Protein AF-X1C1T7-F1 (afdb_monomer_lite)

pLDDT: mean 70.98, std 17.32, range [30.06, 93.94]

Sequence (227 aa):
CHFLLTLKDVVNNFIVGYVGRSKLIPDVERTDIIFHAKRGLQEFSYDTLKSIKSQELTIPPSLSVILPQDYVNYVRISRIDDLGVQRIIYPSNNLTSSPYEMPIQDGYGTPTQDNFSENLEGTSITEERWANANTNLISQNFNLQLYNEGMDWAGYNWGYGGYWYWGWGEQYGMSPQYAQYNGWFTMNDREGKVSFSSNLVGQIIILEYISDGLAYDLDSRVPKMAE

Radius of gyration: 26.24 Å; chains: 1; bounding box: 73×41×63 Å

Structure (mmCIF, N/CA/C/O backbone):
data_AF-X1C1T7-F1
#
_entry.id   AF-X1C1T7-F1
#
loop_
_atom_site.group_PDB
_atom_site.id
_atom_site.type_symbol
_atom_site.label_atom_id
_atom_site.label_alt_id
_atom_site.label_comp_id
_atom_site.label_asym_id
_atom_site.label_entity_id
_atom_site.label_seq_id
_atom_site.pdbx_PDB_ins_code
_atom_site.Cartn_x
_atom_site.Cartn_y
_atom_site.Cartn_z
_atom_site.occupancy
_atom_site.B_iso_or_equiv
_atom_site.auth_seq_id
_atom_site.auth_comp_id
_atom_site.auth_asym_id
_atom_site.auth_atom_id
_atom_site.pdbx_PDB_model_num
ATOM 1 N N . CYS A 1 1 ? 25.460 -8.851 -9.002 1.00 30.06 1 CYS A N 1
ATOM 2 C CA . CYS A 1 1 ? 25.888 -7.490 -9.399 1.00 30.06 1 CYS A CA 1
ATOM 3 C C . CYS A 1 1 ? 24.615 -6.736 -9.748 1.00 30.06 1 CYS A C 1
ATOM 5 O O . CYS A 1 1 ? 23.831 -7.284 -10.507 1.00 30.06 1 CYS A O 1
ATOM 7 N N . HIS A 1 2 ? 24.378 -5.599 -9.097 1.00 33.56 2 HIS A N 1
ATOM 8 C CA . HIS A 1 2 ? 23.099 -4.884 -9.026 1.00 33.56 2 HIS A CA 1
ATOM 9 C C . HIS A 1 2 ? 22.388 -4.704 -10.379 1.00 33.56 2 HIS A C 1
ATOM 11 O O . HIS A 1 2 ? 22.973 -4.153 -11.306 1.00 33.56 2 HIS A O 1
ATOM 17 N N . PHE A 1 3 ? 21.117 -5.111 -10.459 1.00 42.97 3 PHE A N 1
ATOM 18 C CA . PHE A 1 3 ? 20.221 -4.850 -11.595 1.00 42.97 3 PHE A CA 1
ATOM 19 C C . PHE A 1 3 ? 19.445 -3.539 -11.381 1.00 42.97 3 PHE A C 1
ATOM 21 O O . PHE A 1 3 ? 18.224 -3.472 -11.429 1.00 42.97 3 PHE A O 1
ATOM 28 N N . LEU A 1 4 ? 20.195 -2.478 -11.098 1.00 37.44 4 LEU A N 1
ATOM 29 C CA . LEU A 1 4 ? 19.738 -1.102 -11.210 1.00 37.44 4 LEU A CA 1
ATOM 30 C C . LEU A 1 4 ? 20.725 -0.449 -12.162 1.00 37.44 4 LEU A C 1
ATOM 32 O O . LEU A 1 4 ? 21.901 -0.316 -11.821 1.00 37.44 4 LEU A O 1
ATOM 36 N N . LEU A 1 5 ? 20.265 -0.082 -13.360 1.00 45.94 5 LEU A N 1
ATOM 37 C CA . LEU A 1 5 ? 21.038 0.771 -14.255 1.00 45.94 5 LEU A CA 1
ATOM 38 C C . LEU A 1 5 ? 21.259 2.091 -13.527 1.00 45.94 5 LEU A C 1
ATOM 40 O O . LEU A 1 5 ? 20.380 2.953 -13.466 1.00 45.94 5 LEU A O 1
ATOM 44 N N . THR A 1 6 ? 22.428 2.234 -12.913 1.00 49.41 6 THR A N 1
ATOM 45 C CA . THR A 1 6 ? 22.775 3.487 -12.264 1.00 49.41 6 THR A CA 1
ATOM 46 C C . THR A 1 6 ? 22.950 4.539 -13.353 1.00 49.41 6 THR A C 1
ATOM 48 O O . THR A 1 6 ? 23.323 4.231 -14.487 1.00 49.41 6 THR A O 1
ATOM 51 N N . LEU A 1 7 ? 22.723 5.815 -13.033 1.00 50.09 7 LEU A N 1
ATOM 52 C CA . LEU A 1 7 ? 22.982 6.907 -13.982 1.00 50.09 7 LEU A CA 1
ATOM 53 C C . LEU A 1 7 ? 24.416 6.830 -14.543 1.00 50.09 7 LEU A C 1
ATOM 55 O O . LEU A 1 7 ? 24.670 7.155 -15.699 1.00 50.09 7 LEU A O 1
ATOM 59 N N . LYS A 1 8 ? 25.339 6.298 -13.737 1.00 51.53 8 LYS A N 1
ATOM 60 C CA . LYS A 1 8 ? 26.710 5.972 -14.116 1.00 51.53 8 LYS A CA 1
ATOM 61 C C . LYS A 1 8 ? 26.798 4.900 -15.209 1.00 51.53 8 LYS A C 1
ATOM 63 O O . LYS A 1 8 ? 27.637 5.047 -16.086 1.00 51.53 8 LYS A O 1
ATOM 68 N N . ASP A 1 9 ? 25.957 3.873 -15.210 1.00 58.28 9 ASP A N 1
ATOM 69 C CA . ASP A 1 9 ? 25.955 2.817 -16.234 1.00 58.28 9 ASP A CA 1
ATOM 70 C C . ASP A 1 9 ? 25.357 3.294 -17.560 1.00 58.28 9 ASP A C 1
ATOM 72 O O . ASP A 1 9 ? 25.885 2.976 -18.624 1.00 58.28 9 ASP A O 1
ATOM 76 N N . VAL A 1 10 ? 24.329 4.146 -17.507 1.00 60.91 10 VAL A N 1
ATOM 77 C CA . VAL A 1 10 ? 23.787 4.834 -18.693 1.00 60.91 10 VAL A CA 1
ATOM 78 C C . VAL A 1 10 ? 24.850 5.744 -19.315 1.00 60.91 10 VAL A C 1
ATOM 80 O O . VAL A 1 10 ? 25.095 5.697 -20.522 1.00 60.91 10 VAL A O 1
ATOM 83 N N . VAL A 1 11 ? 25.540 6.526 -18.480 1.00 59.84 11 VAL A N 1
ATOM 84 C CA . VAL A 1 11 ? 26.652 7.387 -18.904 1.00 59.84 11 VAL A CA 1
ATOM 85 C C . VAL A 1 11 ? 27.820 6.553 -19.439 1.00 59.84 11 VAL A C 1
ATOM 87 O O . VAL A 1 11 ? 28.385 6.896 -20.473 1.00 59.84 11 VAL A O 1
ATOM 90 N N . ASN A 1 12 ? 28.158 5.428 -18.805 1.00 59.53 12 ASN A N 1
ATOM 91 C CA . ASN A 1 12 ? 29.230 4.543 -19.261 1.00 59.53 12 ASN A CA 1
ATOM 92 C C . ASN A 1 12 ? 28.906 3.878 -20.604 1.00 59.53 12 ASN A C 1
ATOM 94 O O . ASN A 1 12 ? 29.794 3.808 -21.446 1.00 59.53 12 ASN A O 1
ATOM 98 N N . ASN A 1 13 ? 27.668 3.433 -20.840 1.00 63.69 13 ASN A N 1
ATOM 99 C CA . ASN A 1 13 ? 27.260 2.882 -22.137 1.00 63.69 13 ASN A CA 1
ATOM 100 C C . ASN A 1 13 ? 27.348 3.930 -23.253 1.00 63.69 13 ASN A C 1
ATOM 102 O O . ASN A 1 13 ? 27.879 3.645 -24.326 1.00 63.69 13 ASN A O 1
ATOM 106 N N . PHE A 1 14 ? 26.919 5.164 -22.978 1.00 64.50 14 PHE A N 1
ATOM 107 C CA . PHE A 1 14 ? 27.076 6.284 -23.908 1.00 64.50 14 PHE A CA 1
ATOM 108 C C . PHE A 1 14 ? 28.558 6.594 -24.204 1.00 64.50 14 PHE A C 1
ATOM 110 O O . PHE A 1 14 ? 28.941 6.781 -25.360 1.00 64.50 14 PHE A O 1
ATOM 117 N N . ILE A 1 15 ? 29.416 6.576 -23.176 1.00 63.31 15 ILE A N 1
ATOM 118 C CA . ILE A 1 15 ? 30.867 6.764 -23.322 1.00 63.31 15 ILE A CA 1
ATOM 119 C C . ILE A 1 15 ? 31.484 5.622 -24.145 1.00 63.31 15 ILE A C 1
ATOM 121 O O . ILE A 1 15 ? 32.196 5.875 -25.109 1.00 63.31 15 ILE A O 1
ATOM 125 N N . VAL A 1 16 ? 31.201 4.358 -23.824 1.00 61.66 16 VAL A N 1
ATOM 126 C CA . VAL A 1 16 ? 31.788 3.195 -24.516 1.00 61.66 16 VAL A CA 1
ATOM 127 C C . VAL A 1 16 ? 31.334 3.106 -25.977 1.00 61.66 16 VAL A C 1
ATOM 129 O O . VAL A 1 16 ? 32.151 2.776 -26.834 1.00 61.66 16 VAL A O 1
ATOM 132 N N . GLY A 1 17 ? 30.072 3.434 -26.270 1.00 63.06 17 GLY A N 1
ATOM 133 C CA . GLY A 1 17 ? 29.516 3.364 -27.623 1.00 63.06 17 GLY A CA 1
ATOM 134 C C . GLY A 1 17 ? 30.091 4.393 -28.601 1.00 63.06 17 GLY A C 1
ATOM 135 O O . GLY A 1 17 ? 30.220 4.087 -29.783 1.00 63.06 17 GLY A O 1
ATOM 136 N N . TYR A 1 18 ? 30.457 5.594 -28.134 1.00 58.16 18 TYR A N 1
ATOM 137 C CA . TYR A 1 18 ? 30.809 6.705 -29.038 1.00 58.16 18 TYR A CA 1
ATOM 138 C C . TYR A 1 18 ? 32.023 7.541 -28.621 1.00 58.16 18 TYR A C 1
ATOM 140 O O . TYR A 1 18 ? 32.665 8.181 -29.457 1.00 58.16 18 TYR A O 1
ATOM 148 N N . VAL A 1 19 ? 32.378 7.553 -27.341 1.00 58.78 19 VAL A N 1
ATOM 149 C CA . VAL A 1 19 ? 33.312 8.524 -26.768 1.00 58.78 19 VAL A CA 1
ATOM 150 C C . VAL A 1 19 ? 34.401 7.754 -26.044 1.00 58.78 19 VAL A C 1
ATOM 152 O O . VAL A 1 19 ? 34.366 7.576 -24.833 1.00 58.78 19 VAL A O 1
ATOM 155 N N . GLY A 1 20 ? 35.380 7.263 -26.812 1.00 58.47 20 GLY A N 1
ATOM 156 C CA . GLY A 1 20 ? 36.540 6.552 -26.267 1.00 58.47 20 GLY A CA 1
ATOM 157 C C . GLY A 1 20 ? 37.043 7.181 -24.959 1.00 58.47 20 GLY A C 1
ATOM 158 O O . GLY A 1 20 ? 37.088 8.407 -24.830 1.00 58.47 20 GLY A O 1
ATOM 159 N N . ARG A 1 21 ? 37.359 6.322 -23.979 1.00 50.97 21 ARG A N 1
ATOM 160 C CA . ARG A 1 21 ? 37.653 6.671 -22.578 1.00 50.97 21 ARG A CA 1
ATOM 161 C C . ARG A 1 21 ? 38.471 7.971 -22.469 1.00 50.97 21 ARG A C 1
ATOM 163 O O . ARG A 1 21 ? 39.551 8.063 -23.047 1.00 50.97 21 ARG A O 1
ATOM 170 N N . SER A 1 22 ? 37.950 8.938 -21.706 1.00 56.00 22 SER A N 1
ATOM 171 C CA . SER A 1 22 ? 38.555 10.257 -21.419 1.00 56.00 22 SER A CA 1
ATOM 172 C C . SER A 1 22 ? 38.411 11.358 -22.486 1.00 56.00 22 SER A C 1
ATOM 174 O O . SER A 1 22 ? 39.117 12.364 -22.407 1.00 56.00 22 SER A O 1
ATOM 176 N N . LYS A 1 23 ? 37.494 11.239 -23.454 1.00 55.38 23 LYS A N 1
ATOM 177 C CA . LYS A 1 23 ? 37.154 12.356 -24.355 1.00 55.38 23 LYS A CA 1
ATOM 178 C C . LYS A 1 23 ? 36.091 13.285 -23.748 1.00 55.38 23 LYS A C 1
ATOM 180 O O . LYS A 1 23 ? 35.023 12.836 -23.346 1.00 55.38 23 LYS A O 1
ATOM 185 N N . LEU A 1 24 ? 36.376 14.589 -23.731 1.00 56.75 24 LEU A N 1
ATOM 186 C CA . LEU A 1 24 ? 35.366 15.642 -23.578 1.00 56.75 24 LEU A CA 1
ATOM 187 C C . LEU A 1 24 ? 34.594 15.762 -24.898 1.00 56.75 24 LEU A C 1
ATOM 189 O O . LEU A 1 24 ? 35.212 15.726 -25.961 1.00 56.75 24 LEU A O 1
ATOM 193 N N . ILE A 1 25 ? 33.269 15.898 -24.833 1.00 62.50 25 ILE A N 1
ATOM 194 C CA . ILE A 1 25 ? 32.415 16.133 -26.004 1.00 62.50 25 ILE A CA 1
ATOM 195 C C . ILE A 1 25 ? 32.224 17.649 -26.128 1.00 62.50 25 ILE A C 1
ATOM 197 O O . ILE A 1 25 ? 31.483 18.215 -25.325 1.00 62.50 25 ILE A O 1
ATOM 201 N N . PRO A 1 26 ? 32.908 18.332 -27.062 1.00 58.09 26 PRO A N 1
ATOM 202 C CA . PRO A 1 26 ? 32.719 19.766 -27.250 1.00 58.09 26 PRO A CA 1
ATOM 203 C C . PRO A 1 26 ? 31.389 20.089 -27.946 1.00 58.09 26 PRO A C 1
ATOM 205 O O . PRO A 1 26 ? 30.818 21.138 -27.668 1.00 58.09 26 PRO A O 1
ATOM 208 N N . ASP A 1 27 ? 30.895 19.198 -28.817 1.00 57.25 27 ASP A N 1
ATOM 209 C CA . ASP A 1 27 ? 29.603 19.322 -29.499 1.00 57.25 27 ASP A CA 1
ATOM 210 C C . ASP A 1 27 ? 29.083 17.939 -29.942 1.00 57.25 27 ASP A C 1
ATOM 212 O O . ASP A 1 27 ? 29.878 17.047 -30.253 1.00 57.25 27 ASP A O 1
ATOM 216 N N . VAL A 1 28 ? 27.762 17.744 -29.931 1.00 68.25 28 VAL A N 1
ATOM 217 C CA . VAL A 1 28 ? 27.075 16.504 -30.339 1.00 68.25 28 VAL A CA 1
ATOM 218 C C . VAL A 1 28 ? 25.681 16.836 -30.863 1.00 68.25 28 VAL A C 1
ATOM 220 O O . VAL A 1 28 ? 24.985 17.701 -30.322 1.00 68.25 28 VAL A O 1
ATOM 223 N N . GLU A 1 29 ? 25.241 16.135 -31.907 1.00 73.69 29 GLU A N 1
ATOM 224 C CA . GLU A 1 29 ? 23.908 16.349 -32.455 1.00 73.69 29 GLU A CA 1
ATOM 225 C C . GLU A 1 29 ? 22.830 15.969 -31.429 1.00 73.69 29 GLU A C 1
ATOM 227 O O . GLU A 1 29 ? 22.831 14.887 -30.834 1.00 73.69 29 GLU A O 1
ATOM 232 N N . ARG A 1 30 ? 21.863 16.872 -31.216 1.00 65.19 30 ARG A N 1
ATOM 233 C CA . ARG A 1 30 ? 20.761 16.653 -30.260 1.00 65.19 30 ARG A CA 1
ATOM 234 C C . ARG A 1 30 ? 19.963 15.382 -30.568 1.00 65.19 30 ARG A C 1
ATOM 236 O O . ARG A 1 30 ? 19.416 14.775 -29.653 1.00 65.19 30 ARG A O 1
ATOM 243 N N . THR A 1 31 ? 19.888 14.990 -31.836 1.00 70.12 31 THR A N 1
ATOM 244 C CA . THR A 1 31 ? 19.231 13.769 -32.322 1.00 70.12 31 THR A CA 1
ATOM 245 C C . THR A 1 31 ? 19.825 12.504 -31.709 1.00 70.12 31 THR A C 1
ATOM 247 O O . THR A 1 31 ? 19.061 11.645 -31.266 1.00 70.12 31 THR A O 1
ATOM 250 N N . ASP A 1 32 ? 21.148 12.425 -31.587 1.00 67.81 32 ASP A N 1
ATOM 251 C CA . ASP A 1 32 ? 21.845 11.254 -31.047 1.00 67.81 32 ASP A CA 1
ATOM 252 C C . ASP A 1 32 ? 21.643 11.124 -29.535 1.00 67.81 32 ASP A C 1
ATOM 254 O O . ASP A 1 32 ? 21.343 10.038 -29.028 1.00 67.81 32 ASP A O 1
ATOM 258 N N . ILE A 1 33 ? 21.698 12.251 -28.814 1.00 68.50 33 ILE A N 1
ATOM 259 C CA . ILE A 1 33 ? 21.377 12.292 -27.380 1.00 68.50 33 ILE A CA 1
ATOM 260 C C . ILE A 1 33 ? 19.930 11.847 -27.155 1.00 68.50 33 ILE A C 1
ATOM 262 O O . ILE A 1 33 ? 19.662 11.026 -26.280 1.00 68.50 33 ILE A O 1
ATOM 266 N N . ILE A 1 34 ? 18.988 12.369 -27.946 1.00 69.12 34 ILE A N 1
ATOM 267 C CA . ILE A 1 34 ? 17.570 12.020 -27.826 1.00 69.12 34 ILE A CA 1
ATOM 268 C C . ILE A 1 34 ? 17.352 10.536 -28.131 1.00 69.12 34 ILE A C 1
ATOM 270 O O . ILE A 1 34 ? 16.558 9.894 -27.446 1.00 69.12 34 ILE A O 1
ATOM 274 N N . PHE A 1 35 ? 18.036 9.974 -29.127 1.00 75.12 35 PHE A N 1
ATOM 275 C CA . PHE A 1 35 ? 17.940 8.553 -29.453 1.00 75.12 35 PHE A CA 1
ATOM 276 C C . PHE A 1 35 ? 18.417 7.669 -28.293 1.00 75.12 35 PHE A C 1
ATOM 278 O O . PHE A 1 35 ? 17.699 6.755 -27.887 1.00 75.12 35 PHE A O 1
ATOM 285 N N . HIS A 1 36 ? 19.575 7.971 -27.700 1.00 69.88 36 HIS A N 1
ATOM 286 C CA . HIS A 1 36 ? 20.084 7.221 -26.547 1.00 69.88 36 HIS A CA 1
ATOM 287 C C . HIS A 1 36 ? 19.244 7.419 -25.286 1.00 69.88 36 HIS A C 1
ATOM 289 O O . HIS A 1 36 ? 18.966 6.448 -24.586 1.00 69.88 36 HIS A O 1
ATOM 295 N N . ALA A 1 37 ? 18.773 8.639 -25.023 1.00 69.81 37 ALA A N 1
ATOM 296 C CA . ALA A 1 37 ? 17.857 8.900 -23.919 1.00 69.81 37 ALA A CA 1
ATOM 297 C C . ALA A 1 37 ? 16.547 8.115 -24.087 1.00 69.81 37 ALA A C 1
ATOM 299 O O . ALA A 1 37 ? 16.069 7.505 -23.135 1.00 69.81 37 ALA A O 1
ATOM 300 N N . LYS A 1 38 ? 15.991 8.060 -25.307 1.00 72.75 38 LYS A N 1
ATOM 301 C CA . LYS A 1 38 ? 14.803 7.251 -25.616 1.00 72.75 38 LYS A CA 1
ATOM 302 C C . LYS A 1 38 ? 15.059 5.761 -25.420 1.00 72.75 38 LYS A C 1
ATOM 304 O O . LYS A 1 38 ? 14.215 5.096 -24.833 1.00 72.75 38 LYS A O 1
ATOM 309 N N . ARG A 1 39 ? 16.207 5.248 -25.867 1.00 76.56 39 ARG A N 1
ATOM 310 C CA . ARG A 1 39 ? 16.578 3.840 -25.678 1.00 76.56 39 ARG A CA 1
ATOM 311 C C . ARG A 1 39 ? 16.749 3.491 -24.197 1.00 76.56 39 ARG A C 1
ATOM 313 O O . ARG A 1 39 ? 16.161 2.519 -23.744 1.00 76.56 39 ARG A O 1
ATOM 320 N N . GLY A 1 40 ? 17.463 4.321 -23.436 1.00 67.56 40 GLY A N 1
ATOM 321 C CA . GLY A 1 40 ? 17.624 4.142 -21.991 1.00 67.56 40 GLY A CA 1
ATOM 322 C C . GLY A 1 40 ? 16.295 4.210 -21.233 1.00 67.56 40 GLY A C 1
ATOM 323 O O . GLY A 1 40 ? 16.061 3.409 -20.336 1.00 67.56 40 GLY A O 1
ATOM 324 N N . LEU A 1 41 ? 15.380 5.105 -21.631 1.00 69.50 41 LEU A N 1
ATOM 325 C CA . LEU A 1 41 ? 14.022 5.156 -21.075 1.00 69.50 41 LEU A CA 1
ATOM 326 C C . LEU A 1 41 ? 13.187 3.924 -21.437 1.00 69.50 41 LEU A C 1
ATOM 328 O O . LEU A 1 41 ? 12.418 3.447 -20.607 1.00 69.50 41 LEU A O 1
ATOM 332 N N . GLN A 1 42 ? 13.319 3.407 -22.660 1.00 68.88 42 GLN A N 1
ATOM 333 C CA . GLN A 1 42 ? 12.646 2.174 -23.066 1.00 68.88 42 GLN A CA 1
ATOM 334 C C . GLN A 1 42 ? 13.150 0.981 -22.250 1.00 68.88 42 GLN A C 1
ATOM 336 O O . GLN A 1 42 ? 12.336 0.236 -21.716 1.00 68.88 42 GLN A O 1
ATOM 341 N N . GLU A 1 43 ? 14.466 0.831 -22.095 1.00 66.69 43 GLU A N 1
ATOM 342 C CA . GLU A 1 43 ? 15.075 -0.225 -21.275 1.00 66.69 43 GLU A CA 1
ATOM 343 C C . GLU A 1 43 ? 14.654 -0.099 -19.797 1.00 66.69 43 GLU A C 1
ATOM 345 O O . GLU A 1 43 ? 14.200 -1.076 -19.205 1.00 66.69 43 GLU A O 1
ATOM 350 N N . PHE A 1 44 ? 14.644 1.118 -19.240 1.00 65.25 44 PHE A N 1
ATOM 351 C CA . PHE A 1 44 ? 14.110 1.392 -17.900 1.00 65.25 44 PHE A CA 1
ATOM 352 C C . PHE A 1 44 ? 12.625 1.008 -17.761 1.00 65.25 44 PHE A C 1
ATOM 354 O O . PHE A 1 44 ? 12.211 0.414 -16.763 1.00 65.25 44 PHE A O 1
ATOM 361 N N . SER A 1 45 ? 11.804 1.296 -18.775 1.00 62.47 45 SER A N 1
ATOM 362 C CA . SER A 1 45 ? 10.388 0.916 -18.774 1.00 62.47 45 SER A CA 1
ATOM 363 C C . SER A 1 45 ? 10.186 -0.602 -18.833 1.00 62.47 45 SER A C 1
ATOM 365 O O . SER A 1 45 ? 9.205 -1.094 -18.283 1.00 62.47 45 SER A O 1
ATOM 367 N N . TYR A 1 46 ? 11.074 -1.354 -19.489 1.00 61.38 46 TYR A N 1
ATOM 368 C CA . TYR A 1 46 ? 10.981 -2.816 -19.540 1.00 61.38 46 TYR A CA 1
ATOM 369 C C . TYR A 1 46 ? 11.399 -3.474 -18.220 1.00 61.38 46 TYR A C 1
ATOM 371 O O . TYR A 1 46 ? 10.761 -4.444 -17.802 1.00 61.38 46 TYR A O 1
ATOM 379 N N . ASP A 1 47 ? 12.413 -2.937 -17.540 1.00 58.59 47 ASP A N 1
ATOM 380 C CA . ASP A 1 47 ? 12.871 -3.471 -16.253 1.00 58.59 47 ASP A CA 1
ATOM 381 C C . ASP A 1 47 ? 11.912 -3.132 -15.101 1.00 58.59 47 ASP A C 1
ATOM 383 O O . ASP A 1 47 ? 11.660 -3.978 -14.243 1.00 58.59 47 ASP A O 1
ATOM 387 N N . THR A 1 48 ? 11.275 -1.956 -15.124 1.00 55.91 48 THR A N 1
ATOM 388 C CA . THR A 1 48 ? 10.238 -1.587 -14.136 1.00 55.91 48 THR A CA 1
ATOM 389 C C . THR A 1 48 ? 8.972 -2.445 -14.237 1.00 55.91 48 THR A C 1
ATOM 391 O O . THR A 1 48 ? 8.323 -2.706 -13.229 1.00 55.91 48 THR A O 1
ATOM 394 N N . LEU A 1 49 ? 8.620 -2.948 -15.426 1.00 59.56 49 LEU A N 1
ATOM 395 C CA . LEU A 1 49 ? 7.505 -3.894 -15.571 1.00 59.56 49 LEU A CA 1
ATOM 396 C C . LEU A 1 49 ? 7.840 -5.289 -15.018 1.00 59.56 49 LEU A C 1
ATOM 398 O O . LEU A 1 49 ? 6.943 -5.980 -14.538 1.00 59.56 49 LEU A O 1
ATOM 402 N N . LYS A 1 50 ? 9.114 -5.703 -15.042 1.00 63.88 50 LYS A N 1
ATOM 403 C CA . LYS A 1 50 ? 9.567 -6.958 -14.413 1.00 63.88 50 LYS A CA 1
ATOM 404 C C . LYS A 1 50 ? 9.768 -6.845 -12.901 1.00 63.88 50 LYS A C 1
ATOM 406 O O . LYS A 1 50 ? 9.844 -7.878 -12.242 1.00 63.88 50 LYS A O 1
ATOM 411 N N . SER A 1 51 ? 9.850 -5.635 -12.348 1.00 73.88 51 SER A N 1
ATOM 412 C CA . SER A 1 51 ? 10.037 -5.430 -10.908 1.00 73.88 51 SER A CA 1
ATOM 413 C C . SER A 1 51 ? 8.735 -5.465 -10.100 1.00 73.88 51 SER A C 1
ATOM 415 O O . SER A 1 51 ? 8.783 -5.360 -8.873 1.00 73.88 51 SER A O 1
ATOM 417 N N . ILE A 1 52 ? 7.579 -5.658 -10.750 1.00 84.00 52 ILE A N 1
ATOM 418 C CA . ILE A 1 52 ? 6.311 -5.896 -10.054 1.00 84.00 52 ILE A CA 1
ATOM 419 C C . ILE A 1 52 ? 6.319 -7.316 -9.487 1.00 84.00 52 ILE A C 1
ATOM 421 O O . ILE A 1 52 ? 6.258 -8.302 -10.224 1.00 84.00 52 ILE A O 1
ATOM 425 N N . LYS A 1 53 ? 6.372 -7.415 -8.162 1.00 85.81 53 LYS A N 1
ATOM 426 C CA . LYS A 1 53 ? 6.240 -8.666 -7.418 1.00 85.81 53 LYS A CA 1
ATOM 427 C C . LYS A 1 53 ? 4.826 -8.806 -6.877 1.00 85.81 53 LYS A C 1
ATOM 429 O O . LYS A 1 53 ? 4.135 -7.819 -6.636 1.00 85.81 53 LYS A O 1
ATOM 434 N N . SER A 1 54 ? 4.406 -10.051 -6.689 1.00 88.81 54 SER A N 1
ATOM 435 C CA . SER A 1 54 ? 3.110 -10.408 -6.121 1.00 88.81 54 SER A CA 1
ATOM 436 C C . SER A 1 54 ? 3.330 -11.344 -4.940 1.00 88.81 54 SER A C 1
ATOM 438 O O . SER A 1 54 ? 4.092 -12.307 -5.054 1.00 88.81 54 SER A O 1
ATOM 440 N N . GLN A 1 55 ? 2.694 -11.047 -3.810 1.00 89.69 55 GLN A N 1
ATOM 441 C CA . GLN A 1 55 ? 2.764 -11.866 -2.608 1.00 89.69 55 GLN A CA 1
ATOM 442 C C . GLN A 1 55 ? 1.366 -12.148 -2.070 1.00 89.69 55 GLN A C 1
ATOM 444 O O . GLN A 1 55 ? 0.561 -11.233 -1.895 1.00 89.69 55 GLN A O 1
ATOM 449 N N . GLU A 1 56 ? 1.101 -13.419 -1.780 1.00 92.44 56 GLU A N 1
ATOM 450 C CA . GLU A 1 56 ? -0.092 -13.846 -1.060 1.00 92.44 56 GLU A CA 1
ATOM 451 C C . GLU A 1 56 ? 0.164 -13.773 0.448 1.00 92.44 56 GLU A C 1
ATOM 453 O O . GLU A 1 56 ? 1.155 -14.309 0.949 1.00 92.44 56 GLU A O 1
ATOM 458 N N . LEU A 1 57 ? -0.713 -13.079 1.170 1.00 91.88 57 LEU A N 1
ATOM 459 C CA . LEU A 1 57 ? -0.604 -12.842 2.605 1.00 91.88 57 LEU A CA 1
ATOM 460 C C . LEU A 1 57 ? -1.969 -13.061 3.256 1.00 91.88 57 LEU A C 1
ATOM 462 O O . LEU A 1 57 ? -3.001 -12.700 2.701 1.00 91.88 57 LEU A O 1
ATOM 466 N N . THR A 1 58 ? -1.985 -13.636 4.455 1.00 93.06 58 THR A N 1
ATOM 467 C CA . THR A 1 58 ? -3.201 -13.709 5.279 1.00 93.06 58 THR A CA 1
ATOM 468 C C . THR A 1 58 ? -3.187 -12.568 6.284 1.00 93.06 58 THR A C 1
ATOM 470 O O . THR A 1 58 ? -2.188 -12.376 6.980 1.00 93.06 58 THR A O 1
ATOM 473 N N . ILE A 1 59 ? -4.284 -11.816 6.380 1.00 91.81 59 ILE A N 1
ATOM 474 C CA . ILE A 1 59 ? -4.380 -10.695 7.317 1.00 91.81 59 ILE A CA 1
ATOM 475 C C . ILE A 1 59 ? -4.550 -11.234 8.748 1.00 91.81 59 ILE A C 1
ATOM 477 O O . ILE A 1 59 ? -5.545 -11.911 9.032 1.00 91.81 59 ILE A O 1
ATOM 481 N N . PRO A 1 60 ? -3.621 -10.931 9.674 1.00 92.06 60 PRO A N 1
ATOM 482 C CA . PRO A 1 60 ? -3.733 -11.360 11.062 1.00 92.06 60 PRO A CA 1
ATOM 483 C C . PRO A 1 60 ? -4.842 -10.592 11.807 1.00 92.06 60 PRO A C 1
ATOM 485 O O . PRO A 1 60 ? -5.259 -9.519 11.367 1.00 92.06 60 PRO A O 1
ATOM 488 N N . PRO A 1 61 ? -5.272 -11.063 12.994 1.00 88.94 61 PRO A N 1
ATOM 489 C CA . PRO A 1 61 ? -6.212 -10.332 13.851 1.00 88.94 61 PRO A CA 1
ATOM 490 C C . PRO A 1 61 ? -5.750 -8.924 14.251 1.00 88.94 61 PRO A C 1
ATOM 492 O O . PRO A 1 61 ? -6.575 -8.085 14.589 1.00 88.94 61 PRO A O 1
ATOM 495 N N . SER A 1 62 ? -4.444 -8.647 14.185 1.00 86.75 62 SER A N 1
ATOM 496 C CA . SER A 1 62 ? -3.874 -7.311 14.393 1.00 86.75 62 SER A CA 1
ATOM 497 C C . SER A 1 62 ? -4.132 -6.336 13.237 1.00 86.75 62 SER A C 1
ATOM 499 O O . SER A 1 62 ? -3.693 -5.189 13.315 1.00 86.75 62 SER A O 1
ATOM 501 N N . LEU A 1 63 ? -4.789 -6.777 12.153 1.00 87.75 63 LEU A N 1
ATOM 502 C CA . LEU A 1 63 ? -5.136 -5.968 10.976 1.00 87.75 63 LEU A CA 1
ATOM 503 C C . LEU A 1 63 ? -3.943 -5.277 10.309 1.00 87.75 63 LEU A C 1
ATOM 505 O O . LEU A 1 63 ? -4.123 -4.343 9.537 1.00 87.75 63 LEU A O 1
ATOM 509 N N . SER A 1 64 ? -2.726 -5.723 10.603 1.00 88.75 64 SER A N 1
ATOM 510 C CA . SER A 1 64 ? -1.503 -5.069 10.157 1.00 88.75 64 SER A CA 1
ATOM 511 C C . SER A 1 64 ? -0.530 -6.105 9.627 1.00 88.75 64 SER A C 1
ATOM 513 O O . SER A 1 64 ? -0.266 -7.110 10.290 1.00 88.75 64 SER A O 1
ATOM 515 N N . VAL A 1 65 ? 0.013 -5.850 8.441 1.00 90.31 65 VAL A N 1
ATOM 516 C CA . VAL A 1 65 ? 0.995 -6.715 7.783 1.00 90.31 65 VAL A CA 1
ATOM 517 C C . VAL A 1 65 ? 2.258 -5.910 7.509 1.00 90.31 65 VAL A C 1
ATOM 519 O O . VAL A 1 65 ? 2.190 -4.752 7.107 1.00 90.31 65 VAL A O 1
ATOM 522 N N . ILE A 1 66 ? 3.414 -6.516 7.765 1.00 89.88 66 ILE A N 1
ATOM 523 C CA . ILE A 1 66 ? 4.718 -5.891 7.527 1.00 89.88 66 ILE A CA 1
ATOM 524 C C . ILE A 1 66 ? 4.991 -5.904 6.022 1.00 89.88 66 ILE A C 1
ATOM 526 O O . ILE A 1 66 ? 4.817 -6.938 5.372 1.00 89.88 66 ILE A O 1
ATOM 530 N N . LEU A 1 67 ? 5.404 -4.763 5.475 1.00 88.44 67 LEU A N 1
ATOM 531 C CA . LEU A 1 67 ? 5.796 -4.655 4.077 1.00 88.44 67 LEU A CA 1
ATOM 532 C C . LEU A 1 67 ? 7.110 -5.413 3.826 1.00 88.44 67 LEU A C 1
ATOM 534 O O . LEU A 1 67 ? 7.986 -5.451 4.695 1.00 88.44 67 LEU A O 1
ATOM 538 N N . PRO A 1 68 ? 7.280 -6.012 2.638 1.00 85.56 68 PRO A N 1
ATOM 539 C CA . PRO A 1 68 ? 8.554 -6.596 2.234 1.00 85.56 68 PRO A CA 1
ATOM 540 C C . PRO A 1 68 ? 9.702 -5.581 2.311 1.00 85.56 68 PRO A C 1
ATOM 542 O O . PRO A 1 68 ? 9.508 -4.397 2.055 1.00 85.56 68 PRO A O 1
ATOM 545 N N . GLN A 1 69 ? 10.918 -6.043 2.618 1.00 82.75 69 GLN A N 1
ATOM 546 C CA . GLN A 1 69 ? 12.087 -5.154 2.731 1.00 82.75 69 GLN A CA 1
ATOM 547 C C . GLN A 1 69 ? 12.455 -4.455 1.418 1.00 82.75 69 GLN A C 1
ATOM 549 O O . GLN A 1 69 ? 13.032 -3.376 1.447 1.00 82.75 69 GLN A O 1
ATOM 554 N N . ASP A 1 70 ? 12.131 -5.068 0.281 1.00 83.25 70 ASP A N 1
ATOM 555 C CA . ASP A 1 70 ? 12.375 -4.523 -1.053 1.00 83.25 70 ASP A CA 1
ATOM 556 C C . ASP A 1 70 ? 11.217 -3.654 -1.568 1.00 83.25 70 ASP A C 1
ATOM 558 O O . ASP A 1 70 ? 11.192 -3.309 -2.746 1.00 83.25 70 ASP A O 1
ATOM 562 N N . TYR A 1 71 ? 10.232 -3.328 -0.727 1.00 85.69 71 TYR A N 1
ATOM 563 C CA . TYR A 1 71 ? 9.070 -2.536 -1.116 1.00 85.69 71 TYR A CA 1
ATOM 564 C C . TYR A 1 71 ? 9.447 -1.083 -1.439 1.00 85.69 71 TYR A C 1
ATOM 566 O O . TYR A 1 71 ? 9.997 -0.371 -0.603 1.00 85.69 71 TYR A O 1
ATOM 574 N N . VAL A 1 72 ? 9.078 -0.625 -2.639 1.00 84.19 72 VAL A N 1
ATOM 575 C CA . VAL A 1 72 ? 9.205 0.783 -3.055 1.00 84.19 72 VAL A CA 1
ATOM 576 C C . VAL A 1 72 ? 7.842 1.460 -3.135 1.00 84.19 72 VAL A C 1
ATOM 578 O O . VAL A 1 72 ? 7.659 2.559 -2.621 1.00 84.19 72 VAL A O 1
ATOM 581 N N . ASN A 1 73 ? 6.885 0.832 -3.818 1.00 86.81 73 ASN A N 1
ATOM 582 C CA . ASN A 1 73 ? 5.540 1.374 -3.984 1.00 86.81 73 ASN A CA 1
ATOM 583 C C . ASN A 1 73 ? 4.533 0.255 -4.257 1.00 86.81 73 ASN A C 1
ATOM 585 O O . ASN A 1 73 ? 4.882 -0.757 -4.866 1.00 86.81 73 ASN A O 1
ATOM 589 N N . TYR A 1 74 ? 3.274 0.441 -3.870 1.00 88.88 74 TYR A N 1
ATOM 590 C CA . TYR A 1 74 ? 2.217 -0.505 -4.205 1.00 88.88 74 TYR A CA 1
ATOM 591 C C . TYR A 1 74 ? 1.715 -0.271 -5.630 1.00 88.88 74 TYR A C 1
ATOM 593 O O . TYR A 1 74 ? 1.633 0.856 -6.117 1.00 88.88 74 TYR A O 1
ATOM 601 N N . VAL A 1 75 ? 1.353 -1.361 -6.296 1.00 88.81 75 VAL A N 1
ATOM 602 C CA . VAL A 1 75 ? 0.627 -1.332 -7.569 1.00 88.81 75 VAL A CA 1
ATOM 603 C C . VAL A 1 75 ? -0.852 -1.546 -7.290 1.00 88.81 75 VAL A C 1
ATOM 605 O O . VAL A 1 75 ? -1.700 -0.771 -7.730 1.00 88.81 75 VAL A O 1
ATOM 608 N N . ARG A 1 76 ? -1.167 -2.602 -6.532 1.00 90.94 76 ARG A N 1
ATOM 609 C CA . ARG A 1 76 ? -2.539 -3.012 -6.241 1.00 90.94 76 ARG A CA 1
ATOM 610 C C . ARG A 1 76 ? -2.577 -3.932 -5.030 1.00 90.94 76 ARG A C 1
ATOM 612 O O . ARG A 1 76 ? -1.701 -4.770 -4.848 1.00 90.94 76 ARG A O 1
ATOM 619 N N . ILE A 1 77 ? -3.644 -3.818 -4.246 1.00 92.50 77 ILE A N 1
ATOM 620 C CA . ILE A 1 77 ? -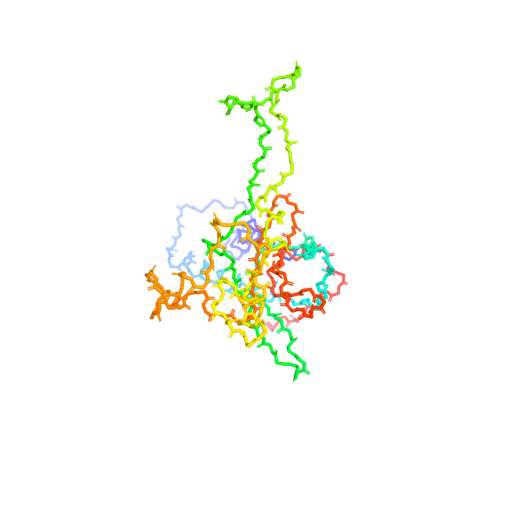3.975 -4.790 -3.206 1.00 92.50 77 ILE A CA 1
ATOM 621 C C . ILE A 1 77 ? -5.366 -5.335 -3.498 1.00 92.50 77 ILE A C 1
ATOM 623 O O . ILE A 1 77 ? -6.303 -4.582 -3.773 1.00 92.50 77 ILE A O 1
ATOM 627 N N . SER A 1 78 ? -5.503 -6.654 -3.473 1.00 93.50 78 SER A N 1
ATOM 628 C CA . SER A 1 78 ? -6.788 -7.324 -3.662 1.00 93.50 78 SER A CA 1
ATOM 629 C C . SER A 1 78 ? -6.987 -8.398 -2.608 1.00 93.50 78 SER A C 1
ATOM 631 O O . SER A 1 78 ? -6.028 -9.060 -2.237 1.00 93.50 78 SER A O 1
ATOM 633 N N . ARG A 1 79 ? -8.217 -8.582 -2.128 1.00 93.38 79 ARG A N 1
ATOM 634 C CA . ARG A 1 79 ? -8.587 -9.768 -1.353 1.00 93.38 79 ARG A CA 1
ATOM 635 C C . ARG A 1 79 ? -9.059 -10.874 -2.284 1.00 93.38 79 ARG A C 1
ATOM 637 O O . ARG A 1 79 ? -9.620 -10.590 -3.345 1.00 93.38 79 ARG A O 1
ATOM 644 N N . ILE A 1 80 ? -8.865 -12.112 -1.868 1.00 92.38 80 ILE A N 1
ATOM 645 C CA . ILE A 1 80 ? -9.390 -13.289 -2.545 1.00 92.38 80 ILE A CA 1
ATOM 646 C C . ILE A 1 80 ? -10.689 -13.691 -1.855 1.00 92.38 80 ILE A C 1
ATOM 648 O O . ILE A 1 80 ? -10.711 -13.935 -0.655 1.00 92.38 80 ILE A O 1
ATOM 652 N N . ASP A 1 81 ? -11.773 -13.689 -2.625 1.00 87.81 81 ASP A N 1
ATOM 653 C CA . ASP A 1 81 ? -13.095 -14.156 -2.195 1.00 87.81 81 ASP A CA 1
ATOM 654 C C . ASP A 1 81 ? -13.105 -15.690 -2.042 1.00 87.81 81 ASP A C 1
ATOM 656 O O . ASP A 1 81 ? -12.246 -16.369 -2.608 1.00 87.81 81 ASP A O 1
ATOM 660 N N . ASP A 1 82 ? -14.120 -16.263 -1.393 1.00 86.81 82 ASP A N 1
ATOM 661 C CA . ASP A 1 82 ? -14.245 -17.724 -1.208 1.00 86.81 82 ASP A CA 1
ATOM 662 C C . ASP A 1 82 ? -14.308 -18.487 -2.548 1.00 86.81 82 ASP A C 1
ATOM 664 O O . ASP A 1 82 ? -13.980 -19.669 -2.644 1.00 86.81 82 ASP A O 1
ATOM 668 N N . LEU A 1 83 ? -14.707 -17.789 -3.616 1.00 88.94 83 LEU A N 1
ATOM 669 C CA . LEU A 1 83 ? -14.740 -18.287 -4.994 1.00 88.94 83 LEU A CA 1
ATOM 670 C C . LEU A 1 83 ? -13.390 -18.168 -5.731 1.00 88.94 83 LEU A C 1
ATOM 672 O O . LEU A 1 83 ? -13.322 -18.457 -6.925 1.00 88.94 83 LEU A O 1
ATOM 676 N N . GLY A 1 84 ? -12.333 -17.687 -5.073 1.00 86.62 84 GLY A N 1
ATOM 677 C CA . GLY A 1 84 ? -11.023 -17.430 -5.682 1.00 86.62 84 GLY A CA 1
ATOM 678 C C . GLY A 1 84 ? -10.954 -16.147 -6.522 1.00 86.62 84 GLY A C 1
ATOM 679 O O . GLY A 1 84 ? -9.999 -15.939 -7.269 1.00 86.62 84 GLY A O 1
ATOM 680 N N . VAL A 1 85 ? -11.968 -15.278 -6.445 1.00 89.50 85 VAL A N 1
ATOM 681 C CA . VAL A 1 85 ? -12.043 -14.051 -7.252 1.00 89.50 85 VAL A CA 1
ATOM 682 C C . VAL A 1 85 ? -11.274 -12.921 -6.574 1.00 89.50 85 VAL A C 1
ATOM 684 O O . VAL A 1 85 ? -11.530 -12.599 -5.415 1.00 89.50 85 VAL A O 1
ATOM 687 N N . GLN A 1 86 ? -10.389 -12.260 -7.324 1.00 91.12 86 GLN A N 1
ATOM 688 C CA . GLN A 1 86 ? -9.710 -11.045 -6.871 1.00 91.12 86 GLN A CA 1
ATOM 689 C C . GLN A 1 86 ? -10.700 -9.880 -6.754 1.00 91.12 86 GLN A C 1
ATOM 691 O O . GLN A 1 86 ? -11.318 -9.455 -7.733 1.00 91.12 86 GLN A O 1
ATOM 696 N N . ARG A 1 87 ? -10.824 -9.327 -5.548 1.00 90.38 87 ARG A N 1
ATOM 697 C CA . ARG A 1 87 ? -11.603 -8.123 -5.248 1.00 90.38 87 ARG A CA 1
ATOM 698 C C . ARG A 1 87 ? -10.650 -7.019 -4.815 1.00 90.38 87 ARG A C 1
ATOM 700 O O . ARG A 1 87 ? -9.954 -7.163 -3.816 1.00 90.38 87 ARG A O 1
ATOM 707 N N . ILE A 1 88 ? -10.605 -5.924 -5.566 1.00 90.69 88 ILE A N 1
ATOM 708 C CA . ILE A 1 88 ? -9.706 -4.800 -5.273 1.00 90.69 88 ILE A CA 1
ATOM 709 C C . ILE A 1 88 ? -10.081 -4.178 -3.926 1.00 90.69 88 ILE A C 1
ATOM 711 O O . ILE A 1 88 ? -11.254 -3.879 -3.691 1.00 90.69 88 ILE A O 1
ATOM 715 N N . ILE A 1 89 ? -9.072 -3.983 -3.079 1.00 90.38 89 ILE A N 1
ATOM 716 C CA . ILE A 1 89 ? -9.156 -3.232 -1.828 1.00 90.38 89 ILE A CA 1
ATOM 717 C C . ILE A 1 89 ? -8.728 -1.803 -2.142 1.00 90.38 89 ILE A C 1
ATOM 719 O O . ILE A 1 89 ? -7.719 -1.586 -2.816 1.00 90.38 89 ILE A O 1
ATOM 723 N N . TYR A 1 90 ? -9.494 -0.823 -1.677 1.00 88.50 90 TYR A N 1
ATOM 724 C CA . TYR A 1 90 ? -9.217 0.574 -1.994 1.00 88.50 90 TYR A CA 1
ATOM 725 C C . TYR A 1 90 ? -8.339 1.224 -0.926 1.00 88.50 90 TYR A C 1
ATOM 727 O O . TYR A 1 90 ? -8.479 0.914 0.258 1.00 88.50 90 TYR A O 1
ATOM 735 N N . PRO A 1 91 ? -7.453 2.155 -1.302 1.00 88.00 91 PRO A N 1
ATOM 736 C CA . PRO A 1 91 ? -6.745 2.938 -0.308 1.00 88.00 91 PRO A CA 1
ATOM 737 C C . PRO A 1 91 ? -7.754 3.772 0.488 1.00 88.00 91 PRO A C 1
ATOM 739 O O . PRO A 1 91 ? -8.729 4.291 -0.061 1.00 88.00 91 PRO A O 1
ATOM 742 N N . SER A 1 92 ? -7.513 3.943 1.782 1.00 82.25 92 SER A N 1
ATOM 743 C CA . SER A 1 92 ? -8.336 4.765 2.672 1.00 82.25 92 SER A CA 1
ATOM 744 C C . SER A 1 92 ? -8.122 6.270 2.469 1.00 82.25 92 SER A C 1
ATOM 746 O O . SER A 1 92 ? -8.315 7.047 3.405 1.00 82.25 92 SER A O 1
ATOM 748 N N . ASN A 1 93 ? -7.683 6.693 1.279 1.00 71.56 93 ASN A N 1
ATOM 749 C CA . ASN A 1 93 ? -7.343 8.080 0.986 1.00 71.56 93 ASN A CA 1
ATOM 750 C C . ASN A 1 93 ? -8.546 8.973 1.324 1.00 71.56 93 ASN A C 1
ATOM 752 O O . ASN A 1 93 ? -9.645 8.769 0.806 1.00 71.56 93 ASN A O 1
ATOM 756 N N . ASN A 1 94 ? -8.329 9.947 2.210 1.00 71.50 94 ASN A N 1
ATOM 757 C CA . ASN A 1 94 ? -9.335 10.862 2.771 1.00 71.50 94 ASN A CA 1
ATOM 758 C C . ASN A 1 94 ? -10.339 10.260 3.781 1.00 71.50 94 ASN A C 1
ATOM 760 O O . ASN A 1 94 ? -11.162 11.009 4.296 1.00 71.50 94 ASN A O 1
ATOM 764 N N . LEU A 1 95 ? -10.291 8.956 4.085 1.00 76.25 95 LEU A N 1
ATOM 765 C CA . LEU A 1 95 ? -11.095 8.325 5.150 1.00 76.25 95 LEU A CA 1
ATOM 766 C C . LEU A 1 95 ? -10.345 8.260 6.479 1.00 76.25 95 LEU A C 1
ATOM 768 O O . LEU A 1 95 ? -10.908 8.542 7.532 1.00 76.25 95 LEU A O 1
ATOM 772 N N . THR A 1 96 ? -9.080 7.856 6.423 1.00 80.44 96 THR A N 1
ATOM 773 C CA . THR A 1 96 ? -8.186 7.797 7.578 1.00 80.44 96 THR A CA 1
ATOM 774 C C . THR A 1 96 ? -6.748 8.016 7.122 1.00 80.44 96 THR A C 1
ATOM 776 O O . THR A 1 96 ? -6.429 7.883 5.937 1.00 80.44 96 THR A O 1
ATOM 779 N N . SER A 1 97 ? -5.882 8.355 8.068 1.00 79.62 97 SER A N 1
ATOM 780 C CA . SER A 1 97 ? -4.458 8.588 7.857 1.00 79.62 97 SER A CA 1
ATOM 781 C C . SER A 1 97 ? -3.678 8.085 9.062 1.00 79.62 97 SER A C 1
ATOM 783 O O . SER A 1 97 ? -4.131 8.275 10.191 1.00 79.62 97 SER A O 1
ATOM 785 N N . SER A 1 98 ? -2.488 7.540 8.830 1.00 81.69 98 SER A N 1
ATOM 786 C CA . SER A 1 98 ? -1.514 7.255 9.885 1.00 81.69 98 SER A CA 1
ATOM 787 C C . SER A 1 98 ? -0.690 8.518 10.170 1.00 81.69 98 SER A C 1
ATOM 789 O O . SER A 1 98 ? 0.086 8.929 9.304 1.00 81.69 98 SER A O 1
ATOM 791 N N . PRO A 1 99 ? -0.866 9.186 11.330 1.00 79.06 99 PRO A N 1
ATOM 792 C CA . PRO A 1 99 ? -0.099 10.382 11.668 1.00 79.06 99 PRO A CA 1
ATOM 793 C C . PRO A 1 99 ? 1.381 10.041 11.860 1.00 79.06 99 PRO A C 1
ATOM 795 O O . PRO A 1 99 ? 1.706 9.032 12.489 1.00 79.06 99 PRO A O 1
ATOM 798 N N . TYR A 1 100 ? 2.272 10.896 11.351 1.00 79.25 100 TYR A N 1
ATOM 799 C CA . TYR A 1 100 ? 3.719 10.680 11.461 1.00 79.25 100 TYR A CA 1
ATOM 800 C C . TYR A 1 100 ? 4.227 10.900 12.892 1.00 79.25 100 TYR A C 1
ATOM 802 O O . TYR A 1 100 ? 4.992 10.085 13.399 1.00 79.25 100 TYR A O 1
ATOM 810 N N . GLU A 1 101 ? 3.716 11.934 13.559 1.00 79.75 101 GLU A N 1
ATOM 811 C CA . GLU A 1 101 ? 4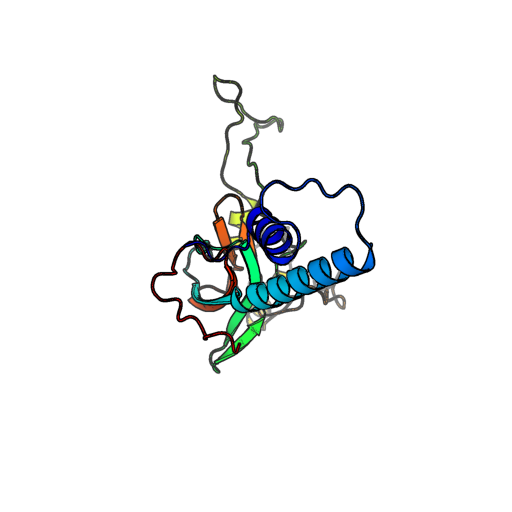.035 12.293 14.944 1.00 79.75 101 GLU A CA 1
ATOM 812 C C . GLU A 1 101 ? 2.780 12.181 15.816 1.00 79.75 101 GLU A C 1
ATOM 814 O O . GLU A 1 101 ? 1.665 12.473 15.368 1.00 79.75 101 GLU A O 1
ATOM 819 N N . MET A 1 102 ? 2.955 11.758 17.069 1.00 84.88 102 MET A N 1
ATOM 820 C CA . MET A 1 102 ? 1.857 11.550 18.022 1.00 84.88 102 MET A CA 1
ATOM 821 C C . MET A 1 102 ? 2.166 12.217 19.366 1.00 84.88 102 MET A C 1
ATOM 823 O O . MET A 1 102 ? 2.296 11.518 20.371 1.00 84.88 102 MET A O 1
ATOM 827 N N . PRO A 1 103 ? 2.313 13.553 19.415 1.00 86.62 103 PRO A N 1
ATOM 828 C CA . PRO A 1 103 ? 2.670 14.236 20.648 1.00 86.62 103 PRO A CA 1
ATOM 829 C C . PRO A 1 103 ? 1.577 14.056 21.707 1.00 86.62 103 PRO A C 1
ATOM 831 O O . PRO A 1 103 ? 0.399 14.328 21.463 1.00 86.62 103 PRO A O 1
ATOM 834 N N . ILE A 1 104 ? 1.969 13.631 22.905 1.00 85.25 104 ILE A N 1
ATOM 835 C CA . ILE A 1 104 ? 1.096 13.616 24.077 1.00 85.25 104 ILE A CA 1
ATOM 836 C C . ILE A 1 104 ? 0.838 15.063 24.475 1.00 85.25 104 ILE A C 1
ATOM 838 O O . ILE A 1 104 ? 1.773 15.849 24.601 1.00 85.25 104 ILE A O 1
ATOM 842 N N . GLN A 1 105 ? -0.424 15.419 24.689 1.00 85.50 105 GLN A N 1
ATOM 843 C CA . GLN A 1 105 ? -0.814 16.761 25.105 1.00 85.50 105 GLN A CA 1
ATOM 844 C C . GLN A 1 105 ? -1.296 16.771 26.553 1.00 85.50 105 GLN A C 1
ATOM 846 O O . GLN A 1 105 ? -1.879 15.800 27.039 1.00 85.50 105 GLN A O 1
ATOM 851 N N . ASP A 1 106 ? -1.061 17.887 27.234 1.00 84.00 106 ASP A N 1
ATOM 852 C CA . ASP A 1 106 ? -1.627 18.150 28.549 1.00 84.00 106 ASP A CA 1
ATOM 853 C C . ASP A 1 106 ? -3.101 18.599 28.464 1.00 84.00 106 ASP A C 1
ATOM 855 O O . ASP A 1 106 ? -3.682 18.754 27.387 1.00 84.00 106 ASP A O 1
ATOM 859 N N . GLY A 1 107 ? -3.728 18.838 29.621 1.00 81.25 107 GLY A N 1
ATOM 860 C CA . GLY A 1 107 ? -5.122 19.296 29.701 1.00 81.25 107 GLY A CA 1
ATOM 861 C C . GLY A 1 107 ? -5.390 20.674 29.075 1.00 81.25 107 GLY A C 1
ATOM 862 O O . GLY A 1 107 ? -6.553 21.052 28.941 1.00 81.25 107 GLY A O 1
ATOM 863 N N . TYR A 1 108 ? -4.346 21.413 28.688 1.00 82.25 108 TYR A N 1
ATOM 864 C CA . TYR A 1 108 ? -4.431 22.703 28.003 1.00 82.25 108 TYR A CA 1
ATOM 865 C C . TYR A 1 108 ? -4.130 22.593 26.500 1.00 82.25 108 TYR A C 1
ATOM 867 O O . TYR A 1 108 ? -4.133 23.607 25.800 1.00 82.25 108 TYR A O 1
ATOM 875 N N . GLY A 1 109 ? -3.911 21.376 25.987 1.00 78.50 109 GLY A N 1
ATOM 876 C CA . GLY A 1 109 ? -3.630 21.118 24.576 1.00 78.50 109 GLY A CA 1
ATOM 877 C C . GLY A 1 109 ? -2.183 21.399 24.165 1.00 78.50 109 GLY A C 1
ATOM 878 O O . GLY A 1 109 ? -1.899 21.488 22.970 1.00 78.50 109 GLY A O 1
ATOM 879 N N . THR A 1 110 ? -1.261 21.551 25.119 1.00 84.12 110 THR A N 1
ATOM 880 C CA . THR A 1 110 ? 0.161 21.770 24.828 1.00 84.12 110 THR A CA 1
ATOM 881 C C . THR A 1 110 ? 0.921 20.439 24.821 1.00 84.12 110 THR A C 1
ATOM 883 O O . THR A 1 110 ? 0.706 19.623 25.722 1.00 84.12 110 THR A O 1
ATOM 886 N N . PRO A 1 111 ? 1.777 20.167 23.811 1.00 84.75 111 PRO A N 1
ATOM 887 C CA . PRO A 1 111 ? 2.619 18.976 23.804 1.00 84.75 111 PRO A CA 1
ATOM 888 C C . PRO A 1 111 ? 3.473 18.896 25.069 1.00 84.75 111 PRO A C 1
ATOM 890 O O . PRO A 1 111 ? 4.155 19.852 25.435 1.00 84.75 111 PRO A O 1
ATOM 893 N N . THR A 1 112 ? 3.424 17.753 25.741 1.00 85.50 112 THR A N 1
ATOM 894 C CA . THR A 1 112 ? 4.238 17.479 26.921 1.00 85.50 112 THR A CA 1
ATOM 895 C C . THR A 1 112 ? 5.625 17.052 26.462 1.00 85.50 112 THR A C 1
ATOM 897 O O . THR A 1 112 ? 5.755 16.170 25.613 1.00 85.50 112 THR A O 1
ATOM 900 N N . GLN A 1 113 ? 6.656 17.673 27.026 1.00 85.38 113 GLN A N 1
ATOM 901 C CA . GLN A 1 113 ? 8.051 17.411 26.680 1.00 85.38 113 GLN A CA 1
ATOM 902 C C . GLN A 1 113 ? 8.767 16.634 27.781 1.00 85.38 113 GLN A C 1
ATOM 904 O O . GLN A 1 113 ? 8.394 16.700 28.956 1.00 85.38 113 GLN A O 1
ATOM 909 N N . ASP A 1 114 ? 9.804 15.899 27.398 1.00 84.00 114 ASP A N 1
ATOM 910 C CA . ASP A 1 114 ? 10.724 15.274 28.334 1.00 84.00 114 ASP A CA 1
ATOM 911 C C . ASP A 1 114 ? 11.750 16.284 28.894 1.00 84.00 114 ASP A C 1
ATOM 913 O O . ASP A 1 114 ? 11.759 17.475 28.570 1.00 84.00 114 ASP A O 1
ATOM 917 N N . ASN A 1 115 ? 12.652 15.808 29.755 1.00 83.44 115 ASN A N 1
ATOM 918 C CA . ASN A 1 115 ? 13.692 16.648 30.358 1.00 83.44 115 ASN A CA 1
ATOM 919 C C . ASN A 1 115 ? 14.773 17.119 29.353 1.00 83.44 115 ASN A C 1
ATOM 921 O O . ASN A 1 115 ? 15.660 17.887 29.725 1.00 83.44 115 ASN A O 1
ATOM 925 N N . PHE A 1 116 ? 14.717 16.661 28.100 1.00 84.00 116 PHE A N 1
ATOM 926 C CA . PHE A 1 116 ? 15.577 17.061 26.988 1.00 84.00 116 PHE A CA 1
ATOM 927 C C . PHE A 1 116 ? 14.852 17.964 25.973 1.00 84.00 116 PHE A C 1
ATOM 929 O O . PHE A 1 116 ? 15.456 18.341 24.973 1.00 84.00 116 PHE A O 1
ATOM 936 N N . SER A 1 117 ? 13.620 18.405 26.276 1.00 79.25 117 SER A N 1
ATOM 937 C CA . SER A 1 117 ? 12.766 19.237 25.406 1.00 79.25 117 SER A CA 1
ATOM 938 C C . SER A 1 117 ? 12.276 18.545 24.126 1.00 79.25 117 SER A C 1
ATOM 940 O O . SER A 1 117 ? 11.803 19.222 23.214 1.00 79.25 117 SER A O 1
ATOM 942 N N . GLU A 1 118 ? 12.341 17.214 24.064 1.00 82.75 118 GLU A N 1
ATOM 943 C CA . GLU A 1 118 ? 11.710 16.425 23.003 1.00 82.75 118 GLU A CA 1
ATOM 944 C C . GLU A 1 118 ? 10.247 16.147 23.371 1.00 82.75 118 GLU A C 1
ATOM 946 O O . GLU A 1 118 ? 9.918 15.922 24.540 1.00 82.75 118 GLU A O 1
ATOM 951 N N . ASN A 1 119 ? 9.342 16.171 22.390 1.00 83.00 119 ASN A N 1
ATOM 952 C CA . ASN A 1 119 ? 7.933 15.862 22.641 1.00 83.00 119 ASN A CA 1
ATOM 953 C C . ASN A 1 119 ? 7.778 14.377 22.994 1.00 83.00 119 ASN A C 1
ATOM 955 O O . ASN A 1 119 ? 8.291 13.505 22.297 1.00 83.00 119 ASN A O 1
ATOM 959 N N . LEU A 1 120 ? 7.018 14.081 24.048 1.00 82.06 120 LEU A N 1
ATOM 960 C CA . LEU A 1 120 ? 6.656 12.706 24.370 1.00 82.06 120 LEU A CA 1
ATOM 961 C C . LEU A 1 120 ? 5.666 12.183 23.327 1.00 82.06 120 LEU A C 1
ATOM 963 O O . LEU A 1 120 ? 4.646 12.822 23.073 1.00 82.06 120 LEU A O 1
ATOM 967 N N . GLU A 1 121 ? 5.938 11.011 22.758 1.00 83.56 121 GLU A N 1
ATOM 968 C CA . GLU A 1 121 ? 5.049 10.361 21.793 1.00 83.56 121 GLU A CA 1
ATOM 969 C C . GLU A 1 121 ? 4.139 9.321 22.460 1.00 83.56 121 GLU A C 1
ATOM 971 O O . GLU A 1 121 ? 4.567 8.539 23.311 1.00 83.56 121 GLU A O 1
ATOM 976 N N . GLY A 1 122 ? 2.861 9.325 22.079 1.00 81.44 122 GLY A N 1
ATOM 977 C CA . GLY A 1 122 ? 1.841 8.380 22.534 1.00 81.44 122 GLY A CA 1
ATOM 978 C C . GLY A 1 122 ? 1.472 7.339 21.476 1.00 81.44 122 GLY A C 1
ATOM 979 O O . GLY A 1 122 ? 2.163 7.156 20.480 1.00 81.44 122 GLY A O 1
ATOM 980 N N . THR A 1 123 ? 0.348 6.653 21.678 1.00 80.62 123 THR A N 1
ATOM 981 C CA . THR A 1 123 ? -0.242 5.746 20.681 1.00 80.62 123 THR A CA 1
ATOM 982 C C . THR A 1 123 ? -1.233 6.481 19.777 1.00 80.62 123 THR A C 1
ATOM 984 O O . THR A 1 123 ? -1.899 7.430 20.197 1.00 80.62 123 THR A O 1
ATOM 987 N N . SER A 1 124 ? -1.376 6.024 18.529 1.00 82.06 124 SER A N 1
ATOM 988 C CA . SER A 1 124 ? -2.317 6.627 17.581 1.00 82.06 124 SER A CA 1
ATOM 989 C C . SER A 1 124 ? -3.756 6.260 17.935 1.00 82.06 124 SER A C 1
ATOM 991 O O . SER A 1 124 ? -4.218 5.151 17.663 1.00 82.06 124 SER A O 1
ATOM 993 N N . ILE A 1 125 ? -4.503 7.227 18.471 1.00 83.44 125 ILE A N 1
ATOM 994 C CA . ILE A 1 125 ? -5.952 7.090 18.692 1.00 83.44 125 ILE A CA 1
ATOM 995 C C . ILE A 1 125 ? -6.677 6.870 17.351 1.00 83.44 125 ILE A C 1
ATOM 997 O O . ILE A 1 125 ? -7.683 6.164 17.292 1.00 83.44 125 ILE A O 1
ATOM 1001 N N . THR A 1 126 ? -6.176 7.460 16.260 1.00 81.56 126 THR A N 1
ATOM 1002 C CA . THR A 1 126 ? -6.751 7.303 14.916 1.00 81.56 126 THR A CA 1
ATOM 1003 C C . THR A 1 126 ? -6.649 5.859 14.430 1.00 81.56 126 THR A C 1
ATOM 1005 O O . THR A 1 126 ? -7.638 5.314 13.943 1.00 81.56 126 THR A O 1
ATOM 1008 N N . GLU A 1 127 ? -5.491 5.217 14.603 1.00 82.56 127 GLU A N 1
ATOM 1009 C CA . GLU A 1 127 ? -5.294 3.816 14.207 1.00 82.56 127 GLU A CA 1
ATOM 1010 C C . GLU A 1 127 ? -6.088 2.865 15.109 1.00 82.56 127 GLU A C 1
ATOM 1012 O O . GLU A 1 127 ? -6.729 1.942 14.608 1.00 82.56 127 GLU A O 1
ATOM 1017 N N . GLU A 1 128 ? -6.137 3.133 16.418 1.00 83.38 128 GLU A N 1
ATOM 1018 C CA . GLU A 1 128 ? -6.947 2.356 17.363 1.00 83.38 128 GLU A CA 1
ATOM 1019 C C . GLU A 1 128 ? -8.442 2.407 17.009 1.00 83.38 128 GLU A C 1
ATOM 1021 O O . GLU A 1 128 ? -9.121 1.377 16.952 1.00 83.38 128 GLU A O 1
ATOM 1026 N N . ARG A 1 129 ? -8.975 3.602 16.725 1.00 82.88 129 ARG A N 1
ATOM 1027 C CA . ARG A 1 129 ? -10.375 3.767 16.310 1.00 82.88 129 ARG A CA 1
ATOM 1028 C C . ARG A 1 129 ? -10.647 3.116 14.964 1.00 82.88 129 ARG A C 1
ATOM 1030 O O . ARG A 1 129 ? -11.717 2.544 14.790 1.00 82.88 129 ARG A O 1
ATOM 1037 N N . TRP A 1 130 ? -9.700 3.187 14.032 1.00 84.25 130 TRP A N 1
ATOM 1038 C CA . TRP A 1 130 ? -9.826 2.560 12.720 1.00 84.25 130 TRP A CA 1
ATOM 1039 C C . TRP A 1 130 ? -9.881 1.030 12.809 1.00 84.25 130 TRP A C 1
ATOM 1041 O O . TRP A 1 130 ? -10.740 0.412 12.181 1.00 84.25 130 TRP A O 1
ATOM 1051 N N . ALA A 1 131 ? -9.038 0.425 13.649 1.00 80.19 131 ALA A N 1
ATOM 1052 C CA . ALA A 1 131 ? -9.036 -1.018 13.887 1.00 80.19 131 ALA A CA 1
ATOM 1053 C C . ALA A 1 131 ? -10.367 -1.522 14.476 1.00 80.19 131 ALA A C 1
ATOM 1055 O O . ALA A 1 131 ? -10.828 -2.609 14.132 1.00 80.19 131 ALA A O 1
ATOM 1056 N N . ASN A 1 132 ? -11.012 -0.710 15.320 1.00 81.12 132 ASN A N 1
ATOM 1057 C CA . ASN A 1 132 ? -12.297 -1.023 15.952 1.00 81.12 132 ASN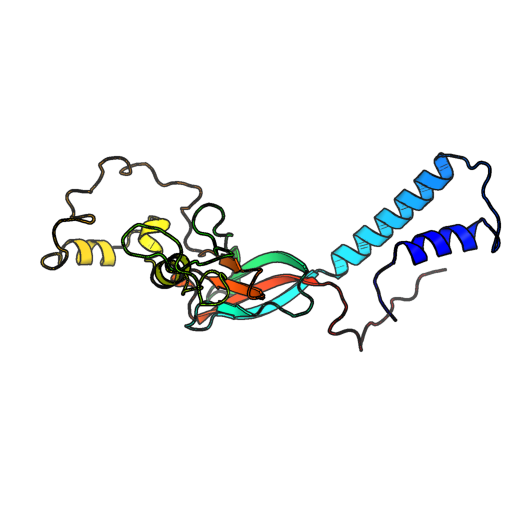 A CA 1
ATOM 1058 C C . ASN A 1 132 ? -13.517 -0.473 15.187 1.00 81.12 132 ASN A C 1
ATOM 1060 O O . ASN A 1 132 ? -14.651 -0.601 15.652 1.00 81.12 132 ASN A O 1
ATOM 1064 N N . ALA A 1 133 ? -13.316 0.166 14.031 1.00 77.50 133 ALA A N 1
ATOM 1065 C CA . ALA A 1 133 ? -14.395 0.823 13.308 1.00 77.50 133 ALA A CA 1
ATOM 1066 C C . ALA A 1 133 ? -15.389 -0.195 12.734 1.00 77.50 133 ALA A C 1
ATOM 1068 O O . ALA A 1 133 ? -15.007 -1.221 12.163 1.00 77.50 133 ALA A O 1
ATOM 1069 N N . ASN A 1 134 ? -16.682 0.128 12.807 1.00 75.56 134 ASN A N 1
ATOM 1070 C CA . ASN A 1 134 ? -17.710 -0.628 12.101 1.00 75.56 134 ASN A CA 1
ATOM 1071 C C . ASN A 1 134 ? -17.761 -0.179 10.632 1.00 75.56 134 ASN A C 1
ATOM 1073 O O . ASN A 1 134 ? -18.326 0.861 10.291 1.00 75.56 134 ASN A O 1
ATOM 1077 N N . THR A 1 135 ? -17.173 -0.988 9.755 1.00 74.38 135 THR A N 1
ATOM 1078 C CA . THR A 1 135 ? -17.075 -0.724 8.309 1.00 74.38 135 THR A CA 1
ATOM 1079 C C . THR A 1 135 ? -18.429 -0.640 7.603 1.00 74.38 135 THR A C 1
ATOM 1081 O O . THR A 1 135 ? -18.523 0.009 6.559 1.00 74.38 135 THR A O 1
ATOM 1084 N N . ASN A 1 136 ? -19.494 -1.214 8.172 1.00 69.12 136 ASN A N 1
ATOM 1085 C CA . ASN A 1 136 ? -20.846 -1.120 7.614 1.00 69.12 136 ASN A CA 1
ATOM 1086 C C . ASN A 1 136 ? -21.419 0.300 7.719 1.00 69.12 136 ASN A C 1
ATOM 1088 O O . ASN A 1 136 ? -22.150 0.720 6.827 1.00 69.12 136 ASN A O 1
ATOM 1092 N N . LEU A 1 137 ? -21.040 1.065 8.753 1.00 70.69 137 LEU A N 1
ATOM 1093 C CA . LEU A 1 137 ? -21.435 2.474 8.890 1.00 70.69 137 LEU A CA 1
ATOM 1094 C C . LEU A 1 137 ? -20.758 3.358 7.833 1.00 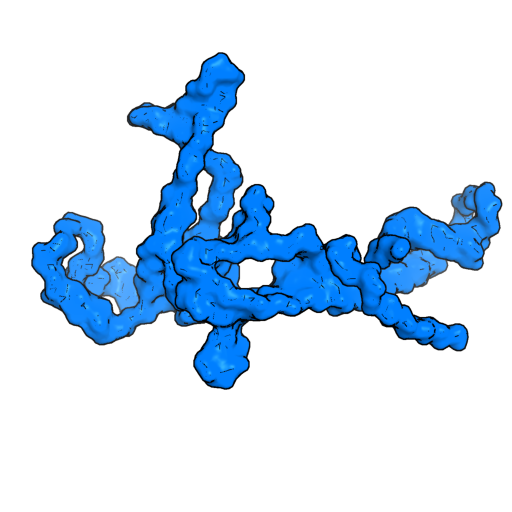70.69 137 LEU A C 1
ATOM 1096 O O . LEU A 1 137 ? -21.350 4.321 7.361 1.00 70.69 137 LEU A O 1
ATOM 1100 N N . ILE A 1 138 ? -19.533 3.005 7.434 1.00 73.38 138 ILE A N 1
ATOM 1101 C CA . ILE A 1 138 ? -18.734 3.751 6.449 1.00 73.38 138 ILE A CA 1
ATOM 1102 C C . ILE A 1 138 ? -19.178 3.418 5.020 1.00 73.38 138 ILE A C 1
ATOM 1104 O O . ILE A 1 138 ? -19.334 4.306 4.186 1.00 73.38 138 ILE A O 1
ATOM 1108 N N . SER A 1 139 ? -19.397 2.131 4.741 1.00 68.75 139 SER A N 1
ATOM 1109 C CA . SER A 1 139 ? -19.854 1.643 3.431 1.00 68.75 139 SER A CA 1
ATOM 1110 C C . SER A 1 139 ? -21.359 1.794 3.209 1.00 68.75 139 SER A C 1
ATOM 1112 O O . SER A 1 139 ? -21.830 1.517 2.106 1.00 68.75 139 SER A O 1
ATOM 1114 N N . GLN A 1 140 ? -22.104 2.203 4.244 1.00 65.69 140 GLN A N 1
ATOM 1115 C CA . GLN A 1 140 ? -23.570 2.249 4.273 1.00 65.69 140 GLN A CA 1
ATOM 1116 C C . GLN A 1 140 ? -24.219 0.907 3.877 1.00 65.69 140 GLN A C 1
ATOM 1118 O O . GLN A 1 140 ? -25.315 0.852 3.319 1.00 65.69 140 GLN A O 1
ATOM 1123 N N . ASN A 1 141 ? -23.533 -0.201 4.178 1.00 66.31 141 ASN A N 1
ATOM 1124 C CA . ASN A 1 141 ? -24.002 -1.561 3.930 1.00 66.31 141 ASN A CA 1
ATOM 1125 C C . ASN A 1 141 ? -24.824 -2.050 5.133 1.00 66.31 141 ASN A C 1
ATOM 1127 O O . ASN A 1 141 ? -24.348 -2.792 5.994 1.00 66.31 141 ASN A O 1
ATOM 1131 N N . PHE A 1 142 ? -26.058 -1.558 5.239 1.00 65.06 142 PHE A N 1
ATOM 1132 C CA . PHE A 1 142 ? -26.956 -1.901 6.340 1.00 65.06 142 PHE A CA 1
ATOM 1133 C C . PHE A 1 142 ? -27.597 -3.280 6.118 1.00 65.06 142 PHE A C 1
ATOM 1135 O O . PHE A 1 142 ? -28.318 -3.497 5.146 1.00 65.06 142 PHE A O 1
ATOM 1142 N N . ASN A 1 143 ? -27.363 -4.214 7.044 1.00 59.47 143 ASN A N 1
ATOM 1143 C CA . ASN A 1 143 ? -28.008 -5.530 7.076 1.00 59.47 143 ASN A CA 1
ATOM 1144 C C . ASN A 1 143 ? -29.174 -5.545 8.089 1.00 59.47 143 ASN A C 1
ATOM 1146 O O . ASN A 1 143 ? -29.200 -4.761 9.037 1.00 59.47 143 ASN A O 1
ATOM 1150 N N . LEU A 1 144 ? -30.115 -6.481 7.925 1.00 58.03 144 LEU A N 1
ATOM 1151 C CA . LEU A 1 144 ? -31.229 -6.753 8.840 1.00 58.03 144 LEU A CA 1
ATOM 1152 C C . LEU A 1 144 ? -30.787 -6.985 10.303 1.00 58.03 144 LEU A C 1
ATOM 1154 O O . LEU A 1 144 ? -31.542 -6.716 11.233 1.00 58.03 144 LEU A O 1
ATOM 1158 N N . GLN A 1 145 ? -29.558 -7.457 10.523 1.00 59.44 145 GLN A N 1
ATOM 1159 C CA . GLN A 1 145 ? -28.990 -7.585 11.866 1.00 59.44 145 GLN A CA 1
ATOM 1160 C C . GLN A 1 145 ? -28.716 -6.217 12.519 1.00 59.44 145 GLN A C 1
ATOM 1162 O O . GLN A 1 145 ? -29.150 -5.997 13.642 1.00 59.44 145 GLN A O 1
ATOM 1167 N N . LEU A 1 146 ? -28.113 -5.266 11.795 1.00 59.34 146 LEU A N 1
ATOM 1168 C CA . LEU A 1 146 ? -27.918 -3.883 12.267 1.00 59.34 146 LEU A CA 1
ATOM 1169 C C . LEU A 1 146 ? -29.262 -3.161 12.465 1.00 59.34 146 LEU A C 1
ATOM 1171 O O . LEU A 1 146 ? -29.409 -2.330 13.356 1.00 59.34 146 LEU A O 1
ATOM 1175 N N . TYR A 1 147 ? -30.263 -3.508 11.651 1.00 53.69 147 TYR A N 1
ATOM 1176 C CA . TYR A 1 147 ? -31.644 -3.047 11.806 1.00 53.69 147 TYR A CA 1
ATOM 1177 C C . TYR A 1 147 ? -32.265 -3.524 13.131 1.00 53.69 147 TYR A C 1
ATOM 1179 O O . TYR A 1 147 ? -32.895 -2.728 13.827 1.00 53.69 147 TYR A O 1
ATOM 1187 N N . ASN A 1 148 ? -3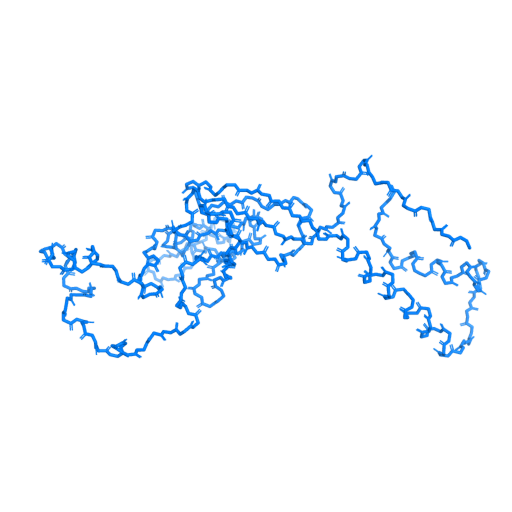2.061 -4.795 13.497 1.00 53.97 148 ASN A N 1
ATOM 1188 C CA . ASN A 1 148 ? -32.539 -5.363 14.760 1.00 53.97 148 ASN A CA 1
ATOM 1189 C C . ASN A 1 148 ? -31.727 -4.874 15.970 1.00 53.97 148 ASN A C 1
ATOM 1191 O O . ASN A 1 148 ? -32.317 -4.584 17.005 1.00 53.97 148 ASN A O 1
ATOM 1195 N N . GLU A 1 149 ? -30.410 -4.699 15.838 1.00 55.91 149 GLU A N 1
ATOM 1196 C CA . GLU A 1 149 ? -29.550 -4.090 16.867 1.00 55.91 149 GLU A CA 1
ATOM 1197 C C . GLU A 1 149 ? -29.934 -2.620 17.129 1.00 55.91 149 GLU A C 1
ATOM 1199 O O . GLU A 1 149 ? -29.914 -2.163 18.269 1.00 55.91 149 GLU A O 1
ATOM 1204 N N . GLY A 1 150 ? -30.391 -1.893 16.102 1.00 51.75 150 GLY A N 1
ATOM 1205 C CA . GLY A 1 150 ? -30.986 -0.561 16.248 1.00 51.75 150 GLY A CA 1
ATOM 1206 C C . GLY A 1 150 ? -32.366 -0.546 16.925 1.00 51.75 150 GLY A C 1
ATOM 1207 O O . GLY A 1 150 ? -32.780 0.507 17.411 1.00 51.75 150 GLY A O 1
ATOM 1208 N N . MET A 1 151 ? -33.073 -1.683 16.980 1.00 40.22 151 MET A N 1
ATOM 1209 C CA . MET A 1 151 ? -34.336 -1.845 17.720 1.00 40.22 151 MET A CA 1
ATOM 1210 C C . MET A 1 151 ? -34.150 -2.398 19.145 1.00 40.22 151 MET A C 1
ATOM 1212 O O . MET A 1 151 ? -35.006 -2.143 19.988 1.00 40.22 151 MET A O 1
ATOM 1216 N N . ASP A 1 152 ? -33.034 -3.068 19.455 1.00 41.53 152 ASP A N 1
ATOM 1217 C CA . ASP A 1 152 ? -32.662 -3.528 20.814 1.00 41.53 152 ASP A CA 1
ATOM 1218 C C . ASP A 1 152 ? -31.925 -2.435 21.628 1.00 41.53 152 ASP A C 1
ATOM 1220 O O . ASP A 1 152 ? -31.138 -2.662 22.550 1.00 41.53 152 ASP A O 1
ATOM 1224 N N . TRP A 1 153 ? -32.169 -1.180 21.257 1.00 43.34 153 TRP A N 1
ATOM 1225 C CA . TRP A 1 153 ? -31.497 0.009 21.758 1.00 43.34 153 TRP A CA 1
ATOM 1226 C C . TRP A 1 153 ? -32.177 0.561 23.015 1.00 43.34 153 TRP A C 1
ATOM 1228 O O . TRP A 1 153 ? -32.716 1.667 23.041 1.00 43.34 153 TRP A O 1
ATOM 1238 N N . ALA A 1 154 ? -32.088 -0.190 24.109 1.00 40.41 154 ALA A N 1
ATOM 1239 C CA . ALA A 1 154 ? -32.222 0.373 25.455 1.00 40.41 154 ALA A CA 1
ATOM 1240 C C . ALA A 1 154 ? -30.861 0.816 26.045 1.00 40.41 154 ALA A C 1
ATOM 1242 O O . ALA A 1 154 ? -30.831 1.456 27.093 1.00 40.41 154 ALA A O 1
ATOM 1243 N N . GLY A 1 155 ? -29.734 0.496 25.387 1.00 42.00 155 GLY A N 1
ATOM 1244 C CA . GLY A 1 155 ? -28.384 0.635 25.961 1.00 42.00 155 GLY A CA 1
ATOM 1245 C C . GLY A 1 155 ? -27.482 1.746 25.406 1.00 42.00 155 GLY A C 1
ATOM 1246 O O . GLY A 1 155 ? -26.500 2.097 26.055 1.00 42.00 155 GLY A O 1
ATOM 1247 N N . TYR A 1 156 ? -27.781 2.338 24.246 1.00 43.53 156 TYR A N 1
ATOM 1248 C CA . TYR A 1 156 ? -26.964 3.431 23.707 1.00 43.53 156 TYR A CA 1
ATOM 1249 C C . TYR A 1 156 ? -27.486 4.783 24.218 1.00 43.53 156 TYR A C 1
ATOM 1251 O O . TYR A 1 156 ? -28.493 5.333 23.775 1.00 43.53 156 TYR A O 1
ATOM 1259 N N . ASN A 1 157 ? -26.788 5.312 25.214 1.00 38.62 157 ASN A N 1
ATOM 1260 C CA . ASN A 1 157 ? -26.974 6.649 25.757 1.00 38.62 157 ASN A CA 1
ATOM 1261 C C . ASN A 1 157 ? -27.102 7.705 24.633 1.00 38.62 157 ASN A C 1
ATOM 1263 O O . ASN A 1 157 ? -26.172 7.912 23.857 1.00 38.62 157 ASN A O 1
ATOM 1267 N N . TRP A 1 158 ? -28.290 8.307 24.555 1.00 37.81 158 TRP A N 1
ATOM 1268 C CA . TRP A 1 158 ? -28.727 9.549 23.902 1.00 37.81 158 TRP A CA 1
ATOM 1269 C C . TRP A 1 158 ? -27.635 10.471 23.308 1.00 37.81 158 TRP A C 1
ATOM 1271 O O . TRP A 1 158 ? -27.433 11.591 23.771 1.00 37.81 158 TRP A O 1
ATOM 1281 N N . GLY A 1 159 ? -26.947 10.044 22.247 1.00 42.22 159 GLY A N 1
ATOM 1282 C CA . GLY A 1 159 ? -25.945 10.900 21.597 1.00 42.22 159 GLY A CA 1
ATOM 1283 C C . GLY A 1 159 ? -25.394 10.418 20.260 1.00 42.22 159 GLY A C 1
ATOM 1284 O O . GLY A 1 159 ? -24.823 11.217 19.527 1.00 42.22 159 GLY A O 1
ATOM 1285 N N . TYR A 1 160 ? -25.591 9.150 19.902 1.00 44.06 160 TYR A N 1
ATOM 1286 C CA . TYR A 1 160 ? -25.106 8.610 18.636 1.00 44.06 160 TYR A CA 1
ATOM 1287 C C . TYR A 1 160 ? -26.179 7.744 17.995 1.00 44.06 160 TYR A C 1
ATOM 1289 O O . TYR A 1 160 ? -26.263 6.576 18.321 1.00 44.06 160 TYR A O 1
ATOM 1297 N N . GLY A 1 161 ? -26.992 8.330 17.107 1.00 47.53 161 GLY A N 1
ATOM 1298 C CA . GLY A 1 161 ? -27.624 7.609 15.994 1.00 47.53 161 GLY A CA 1
ATOM 1299 C C . GLY A 1 161 ? -28.870 6.771 16.279 1.00 47.53 161 GLY A C 1
ATOM 1300 O O . GLY A 1 161 ? -29.106 5.828 15.529 1.00 47.53 161 GLY A O 1
ATOM 1301 N N . GLY A 1 162 ? -29.646 7.090 17.331 1.00 40.69 162 GLY A N 1
ATOM 1302 C CA . GLY A 1 162 ? -30.973 6.502 17.602 1.00 40.69 162 GLY A CA 1
ATOM 1303 C C . GLY A 1 162 ? -31.795 6.451 16.326 1.00 40.69 162 GLY A C 1
ATOM 1304 O O . GLY A 1 162 ? -31.644 7.363 15.531 1.00 40.69 162 GLY A O 1
ATOM 1305 N N . TYR A 1 163 ? -32.699 5.490 16.132 1.00 46.72 163 TYR A N 1
ATOM 1306 C CA . TYR A 1 163 ? -33.606 5.386 14.966 1.00 46.72 163 TYR A CA 1
ATOM 1307 C C . TYR A 1 163 ? -34.315 6.698 14.525 1.00 46.72 163 TYR A C 1
ATOM 1309 O O . TYR A 1 163 ? -34.876 6.775 13.439 1.00 46.72 163 TYR A O 1
ATOM 1317 N N . TRP A 1 164 ? -34.259 7.755 15.337 1.00 43.22 164 TRP A N 1
ATOM 1318 C CA . TRP A 1 164 ? -34.578 9.148 15.004 1.00 43.22 164 TRP A CA 1
ATOM 1319 C C . TRP A 1 164 ? -33.614 9.841 14.014 1.00 43.22 164 TRP A C 1
ATOM 1321 O O . TRP A 1 164 ? -33.973 10.863 13.440 1.00 43.22 164 TRP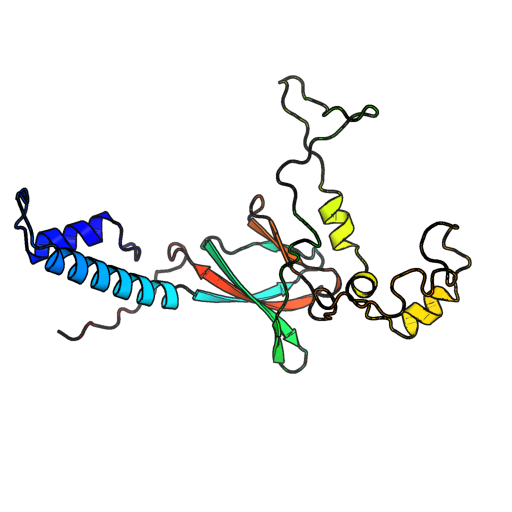 A O 1
ATOM 1331 N N . TYR A 1 165 ? -32.428 9.280 13.773 1.00 44.06 165 TYR A N 1
ATOM 1332 C CA . TYR A 1 165 ? -31.467 9.644 12.724 1.00 44.06 165 TYR A CA 1
ATOM 1333 C C . TYR A 1 165 ? -31.654 8.804 11.452 1.00 44.06 165 TYR A C 1
ATOM 1335 O O . TYR A 1 165 ? -30.777 8.761 10.590 1.00 44.06 165 TYR A O 1
ATOM 1343 N N . TRP A 1 166 ? -32.821 8.175 11.277 1.00 44.44 166 TRP A N 1
ATOM 1344 C CA . TRP A 1 166 ? -33.293 7.804 9.947 1.00 44.44 166 TRP A CA 1
ATOM 1345 C C . TRP A 1 166 ? -33.543 9.080 9.131 1.00 44.44 166 TRP A C 1
ATOM 1347 O O . TRP A 1 166 ? -34.659 9.586 9.040 1.00 44.44 166 TRP A O 1
ATOM 1357 N N . GLY A 1 167 ? -32.478 9.604 8.520 1.00 48.12 167 GLY A N 1
ATOM 1358 C CA . GLY A 1 167 ? -32.612 10.414 7.319 1.00 48.12 167 GLY A CA 1
ATOM 1359 C C . GLY A 1 167 ? -32.544 11.925 7.431 1.00 48.12 167 GLY A C 1
ATOM 1360 O O . GLY A 1 167 ? -33.073 12.607 6.559 1.00 48.12 167 GLY A O 1
ATOM 1361 N N . TRP A 1 168 ? -31.858 12.484 8.420 1.00 40.12 168 TRP A N 1
ATOM 1362 C CA . TRP A 1 168 ? -31.518 13.906 8.344 1.00 40.12 168 TRP A CA 1
ATOM 1363 C C . TRP A 1 168 ? -30.197 14.067 7.585 1.00 40.12 168 TRP A C 1
ATOM 1365 O O . TRP A 1 168 ? -29.130 14.150 8.178 1.00 40.12 168 TRP A O 1
ATOM 1375 N N . GLY A 1 169 ? -30.292 14.054 6.249 1.00 46.91 169 GLY A N 1
ATOM 1376 C CA . GLY A 1 169 ? -29.211 14.441 5.329 1.00 46.91 169 GLY A CA 1
ATOM 1377 C C . GLY A 1 169 ? -28.618 13.332 4.453 1.00 46.91 169 GLY A C 1
ATOM 1378 O O . GLY A 1 169 ? -28.107 13.642 3.383 1.00 46.91 169 GLY A O 1
ATOM 1379 N N . GLU A 1 170 ? -28.742 12.055 4.834 1.00 48.97 170 GLU A N 1
ATOM 1380 C CA . GLU A 1 170 ? -28.109 10.927 4.109 1.00 48.97 170 GLU A CA 1
ATOM 1381 C C . GLU A 1 170 ? -29.106 9.875 3.593 1.00 48.97 170 GLU A C 1
ATOM 1383 O O . GLU A 1 170 ? -28.717 8.874 3.000 1.00 48.97 170 GLU A O 1
ATOM 1388 N N . GLN A 1 171 ? -30.414 10.123 3.738 1.00 48.47 171 GLN A N 1
ATOM 1389 C CA . GLN A 1 171 ? -31.494 9.172 3.416 1.00 48.47 171 GLN A CA 1
ATOM 1390 C C . GLN A 1 171 ? -31.533 8.715 1.942 1.00 48.47 171 GLN A C 1
ATOM 1392 O O . GLN A 1 171 ? -32.140 7.696 1.627 1.00 48.47 171 GLN A O 1
ATOM 1397 N N . TYR A 1 172 ? -30.876 9.464 1.052 1.00 48.22 172 TYR A N 1
ATOM 1398 C CA . TYR A 1 172 ? -30.724 9.161 -0.376 1.00 48.22 172 TYR A CA 1
ATOM 1399 C C . TYR A 1 172 ? -29.286 9.387 -0.878 1.00 48.22 172 TYR A C 1
ATOM 1401 O O . TYR A 1 172 ? -29.047 9.435 -2.083 1.00 48.22 172 TYR A O 1
ATOM 1409 N N . GLY A 1 173 ? -28.331 9.577 0.036 1.00 53.28 173 GLY A N 1
ATOM 1410 C CA . GLY A 1 173 ? -26.991 10.075 -0.261 1.00 53.28 173 GLY A CA 1
ATOM 1411 C C . GLY A 1 173 ? -25.918 9.071 0.115 1.00 53.28 173 GLY A C 1
ATOM 1412 O O . GLY A 1 173 ? -25.115 9.336 1.005 1.00 53.28 173 GLY A O 1
ATOM 1413 N N . MET A 1 174 ? -25.894 7.925 -0.566 1.00 57.66 174 MET A N 1
ATOM 1414 C CA . MET A 1 174 ? -24.747 7.034 -0.465 1.00 57.66 174 MET A CA 1
ATOM 1415 C C . MET A 1 174 ? -23.558 7.734 -1.106 1.00 57.66 174 MET A C 1
ATOM 1417 O O . MET A 1 174 ? -23.624 8.077 -2.284 1.00 57.66 174 MET A O 1
ATOM 1421 N N . SER A 1 175 ? -22.498 7.984 -0.335 1.00 66.25 175 SER A N 1
ATOM 1422 C CA . SER A 1 175 ? -21.261 8.550 -0.871 1.00 66.25 175 SER A CA 1
ATOM 1423 C C . SER A 1 175 ? -20.641 7.496 -1.795 1.00 66.25 175 SER A C 1
ATOM 1425 O O . SER A 1 175 ? -20.085 6.514 -1.294 1.00 66.25 175 SER A O 1
ATOM 1427 N N . PRO A 1 176 ? -20.748 7.618 -3.137 1.00 67.06 176 PRO A N 1
ATOM 1428 C CA . PRO A 1 176 ? -20.423 6.509 -4.040 1.00 67.06 176 PRO A CA 1
ATOM 1429 C C . PRO A 1 176 ? -18.945 6.123 -3.950 1.00 67.06 176 PRO A C 1
ATOM 1431 O O . PRO A 1 176 ? -18.578 4.976 -4.172 1.00 67.06 176 PRO A O 1
ATOM 1434 N N . GLN A 1 177 ? -18.106 7.085 -3.559 1.00 68.31 177 GLN A N 1
ATOM 1435 C CA . GLN A 1 177 ? -16.681 6.916 -3.286 1.00 68.31 177 GLN A CA 1
ATOM 1436 C C . GLN A 1 177 ? -16.373 5.956 -2.121 1.00 68.31 177 GLN A C 1
ATOM 1438 O O . GLN A 1 177 ? -15.277 5.405 -2.076 1.00 68.31 177 GLN A O 1
ATOM 1443 N N . TYR A 1 178 ? -17.313 5.733 -1.195 1.00 73.50 178 TYR A N 1
ATOM 1444 C CA . TYR A 1 178 ? -17.137 4.850 -0.032 1.00 73.50 178 TYR A CA 1
ATOM 1445 C C . TYR A 1 178 ? -18.064 3.630 -0.043 1.00 73.50 178 TYR A C 1
ATOM 1447 O O . TYR A 1 178 ? -17.918 2.739 0.790 1.00 73.50 178 TYR A O 1
ATOM 1455 N N . ALA A 1 179 ? -18.979 3.551 -1.007 1.00 73.25 179 ALA A N 1
ATOM 1456 C CA . ALA A 1 179 ? -19.943 2.470 -1.157 1.00 73.25 179 ALA A CA 1
ATOM 1457 C C . ALA A 1 179 ? -19.294 1.170 -1.662 1.00 73.25 179 ALA A C 1
ATOM 1459 O O . ALA A 1 179 ? -19.426 0.795 -2.828 1.00 73.25 179 ALA A O 1
ATOM 1460 N N . GLN A 1 180 ? -18.555 0.480 -0.793 1.00 77.31 180 GLN A N 1
ATOM 1461 C CA . GLN A 1 180 ? -17.847 -0.743 -1.156 1.00 77.31 180 GLN A CA 1
ATOM 1462 C C . GLN A 1 180 ? -17.689 -1.709 0.024 1.00 77.31 180 GLN A C 1
ATOM 1464 O O . GLN A 1 180 ? -17.465 -1.305 1.160 1.00 77.31 180 GLN A O 1
ATOM 1469 N N . TYR A 1 181 ? -17.797 -3.008 -0.262 1.00 79.88 181 TYR A N 1
ATOM 1470 C CA . TYR A 1 181 ? -17.675 -4.090 0.726 1.00 79.88 181 TYR A CA 1
ATOM 1471 C C . TYR A 1 181 ? -16.268 -4.723 0.754 1.00 79.88 181 TYR A C 1
ATOM 1473 O O . TYR A 1 181 ? -15.972 -5.581 1.589 1.00 79.88 181 TYR A O 1
ATOM 1481 N N . ASN A 1 182 ? -15.382 -4.322 -0.164 1.00 84.06 182 ASN A N 1
ATOM 1482 C CA . ASN A 1 182 ? -14.066 -4.941 -0.337 1.00 84.06 182 ASN A CA 1
ATOM 1483 C C . ASN A 1 182 ? -13.041 -4.511 0.715 1.00 84.06 182 ASN A C 1
ATOM 1485 O O . ASN A 1 182 ? -11.993 -5.140 0.818 1.00 84.06 182 ASN A O 1
ATOM 1489 N N . GLY A 1 183 ? -13.371 -3.511 1.534 1.00 86.94 183 GLY A N 1
ATOM 1490 C CA . GLY A 1 183 ? -12.516 -3.006 2.598 1.00 86.94 183 GLY A CA 1
ATOM 1491 C C . GLY A 1 183 ? -11.503 -1.980 2.106 1.00 86.94 183 GLY A C 1
ATOM 1492 O O . GLY A 1 183 ? -11.419 -1.654 0.917 1.00 86.94 183 GLY A O 1
ATOM 1493 N N . TRP A 1 184 ? -10.733 -1.459 3.050 1.00 89.25 184 TRP A N 1
ATOM 1494 C CA . TRP A 1 184 ? -9.756 -0.411 2.811 1.00 89.25 184 TRP A CA 1
ATOM 1495 C C . TRP A 1 184 ? -8.406 -0.763 3.421 1.00 89.25 184 TRP A C 1
ATOM 1497 O O . TRP A 1 184 ? -8.329 -1.535 4.379 1.00 89.25 184 TRP A O 1
ATOM 1507 N N . PHE A 1 185 ? -7.352 -0.158 2.885 1.00 90.94 185 PHE A N 1
ATOM 1508 C CA . PHE A 1 185 ? -6.013 -0.238 3.455 1.00 90.94 185 PHE A CA 1
ATOM 1509 C C . PHE A 1 185 ? -5.391 1.149 3.624 1.00 90.94 185 PHE A C 1
ATOM 1511 O O . PHE A 1 185 ? -5.697 2.080 2.876 1.00 90.94 185 PHE A O 1
ATOM 1518 N N . THR A 1 186 ? -4.491 1.265 4.590 1.00 88.75 186 THR A N 1
ATOM 1519 C CA . THR A 1 186 ? -3.704 2.461 4.885 1.00 88.75 186 THR A CA 1
ATOM 1520 C C . THR A 1 186 ? -2.243 2.047 4.967 1.00 88.75 186 THR A C 1
ATOM 1522 O O . THR A 1 186 ? -1.911 1.077 5.646 1.00 88.75 186 THR A O 1
ATOM 1525 N N . MET A 1 187 ? -1.373 2.760 4.258 1.00 86.50 187 MET A N 1
ATOM 1526 C CA . MET A 1 187 ? 0.070 2.550 4.351 1.00 86.50 187 MET A CA 1
ATOM 1527 C C . MET A 1 187 ? 0.624 3.406 5.483 1.00 86.50 187 MET A C 1
ATOM 1529 O O . MET A 1 187 ? 0.379 4.612 5.524 1.00 86.50 187 MET A O 1
ATOM 1533 N N . ASN A 1 188 ? 1.366 2.779 6.389 1.00 83.94 188 ASN A N 1
ATOM 1534 C CA . ASN A 1 188 ? 2.145 3.463 7.403 1.00 83.94 188 ASN A CA 1
ATOM 1535 C C . ASN A 1 188 ? 3.629 3.346 7.029 1.00 83.94 188 ASN A C 1
ATOM 1537 O O . ASN A 1 188 ? 4.302 2.367 7.365 1.00 83.94 188 ASN A O 1
ATOM 1541 N N . ASP A 1 189 ? 4.124 4.366 6.327 1.00 77.19 189 ASP A N 1
ATOM 1542 C CA . ASP A 1 189 ? 5.512 4.435 5.858 1.00 77.19 189 ASP A CA 1
ATOM 1543 C C . ASP A 1 189 ? 6.517 4.557 7.018 1.00 77.19 189 ASP A C 1
ATOM 1545 O O . ASP A 1 189 ? 7.660 4.130 6.881 1.00 77.19 189 ASP A O 1
ATOM 1549 N N . ARG A 1 190 ? 6.094 5.078 8.184 1.00 78.81 190 ARG A N 1
ATOM 1550 C CA . ARG A 1 190 ? 6.938 5.174 9.391 1.00 78.81 190 ARG A CA 1
ATOM 1551 C C . ARG A 1 190 ? 7.289 3.792 9.930 1.00 78.81 190 ARG A C 1
ATOM 1553 O O . ARG A 1 190 ? 8.424 3.548 10.325 1.00 78.81 190 ARG A O 1
ATOM 1560 N N . GLU A 1 191 ? 6.308 2.895 9.974 1.00 80.81 191 GLU A N 1
ATOM 1561 C CA . GLU A 1 191 ? 6.484 1.548 10.528 1.00 80.81 191 GLU A CA 1
ATOM 1562 C C . GLU A 1 191 ? 6.765 0.482 9.467 1.00 80.81 191 GLU A C 1
ATOM 1564 O O . GLU A 1 191 ? 7.045 -0.665 9.820 1.00 80.81 191 GLU A O 1
ATOM 1569 N N . GLY A 1 192 ? 6.675 0.836 8.181 1.00 84.56 192 GLY A N 1
ATOM 1570 C CA . GLY A 1 192 ? 6.778 -0.114 7.076 1.00 84.56 192 GLY A CA 1
ATOM 1571 C C . GLY A 1 192 ? 5.663 -1.159 7.126 1.00 84.56 192 GLY A C 1
ATOM 1572 O O . GLY A 1 192 ? 5.907 -2.346 6.905 1.00 84.56 192 GLY A O 1
ATOM 1573 N N . LYS A 1 193 ? 4.444 -0.747 7.485 1.00 88.69 193 LYS A N 1
ATOM 1574 C CA . LYS A 1 193 ? 3.295 -1.647 7.650 1.00 88.69 193 LYS A CA 1
ATOM 1575 C C . LYS A 1 193 ? 2.109 -1.182 6.825 1.00 88.69 193 LYS A C 1
ATOM 1577 O O . LYS A 1 193 ? 1.901 0.009 6.616 1.00 88.69 193 LYS A O 1
ATOM 1582 N N . VAL A 1 194 ? 1.292 -2.145 6.423 1.00 89.00 194 VAL A N 1
ATOM 1583 C CA . VAL A 1 194 ? -0.029 -1.906 5.847 1.00 89.00 194 VAL A CA 1
ATOM 1584 C C . VAL A 1 194 ? -1.069 -2.242 6.896 1.00 89.00 194 VAL A C 1
ATOM 1586 O O . VAL A 1 194 ? -1.100 -3.373 7.382 1.00 89.00 194 VAL A O 1
ATOM 1589 N N . SER A 1 195 ? -1.920 -1.279 7.224 1.00 90.31 195 SER A N 1
ATOM 1590 C CA . SER A 1 195 ? -3.078 -1.471 8.091 1.00 90.31 195 SER A CA 1
ATOM 1591 C C . SER A 1 195 ? -4.337 -1.658 7.253 1.00 90.31 195 SER A C 1
ATOM 1593 O O . SER A 1 195 ? -4.528 -0.993 6.236 1.00 90.31 195 SER A O 1
ATOM 1595 N N . PHE A 1 196 ? -5.215 -2.554 7.682 1.00 90.56 196 PHE A N 1
ATOM 1596 C CA . PHE A 1 196 ? -6.439 -2.927 6.981 1.00 90.56 196 PHE A CA 1
ATOM 1597 C C . PHE A 1 196 ? -7.674 -2.565 7.800 1.00 90.56 196 PHE A C 1
ATOM 1599 O O . PHE A 1 196 ? -7.628 -2.459 9.025 1.00 90.56 196 PHE A O 1
ATOM 1606 N N . SER A 1 197 ? -8.802 -2.382 7.120 1.00 87.44 197 SER A N 1
ATOM 1607 C CA . SER A 1 197 ? -10.093 -2.212 7.780 1.00 87.44 197 SER A CA 1
ATOM 1608 C C . SER A 1 197 ? -10.557 -3.501 8.470 1.00 87.44 197 SER A C 1
ATOM 1610 O O . SER A 1 197 ? -10.258 -4.611 8.030 1.00 87.44 197 SER A O 1
ATOM 1612 N N . SER A 1 198 ? -11.350 -3.352 9.532 1.00 85.44 198 SER A N 1
ATOM 1613 C CA . SER A 1 198 ? -11.787 -4.443 10.420 1.00 85.44 198 SER A CA 1
ATOM 1614 C C . SER A 1 198 ? -12.490 -5.623 9.733 1.00 85.44 198 SER A C 1
ATOM 1616 O O . SER A 1 198 ? -12.412 -6.752 10.207 1.00 85.44 198 SER A O 1
ATOM 1618 N N . ASN A 1 199 ? -13.133 -5.413 8.583 1.00 84.38 199 ASN A N 1
ATOM 1619 C CA . ASN A 1 199 ? -13.803 -6.469 7.813 1.00 84.38 199 ASN A CA 1
ATOM 1620 C C . ASN A 1 199 ? -12.849 -7.422 7.073 1.00 84.38 199 ASN A C 1
ATOM 1622 O O . ASN A 1 199 ? -13.316 -8.373 6.449 1.00 84.38 199 ASN A O 1
ATOM 1626 N N . LEU A 1 200 ? -11.543 -7.153 7.085 1.00 87.81 200 LEU A N 1
ATOM 1627 C CA . LEU A 1 200 ? -10.539 -7.948 6.382 1.00 87.81 200 LEU A CA 1
ATOM 1628 C C . LEU A 1 200 ? -9.770 -8.916 7.294 1.00 87.81 200 LEU A C 1
ATOM 1630 O O . LEU A 1 200 ? -8.877 -9.611 6.814 1.00 87.81 200 LEU A O 1
ATOM 1634 N N . VAL A 1 201 ? -10.111 -9.004 8.586 1.00 90.50 201 VAL A N 1
ATOM 1635 C CA . VAL A 1 201 ? -9.487 -9.973 9.504 1.00 90.50 201 VAL A CA 1
ATOM 1636 C C . VAL A 1 201 ? -9.613 -11.396 8.952 1.00 90.50 201 VAL A C 1
ATOM 1638 O O . VAL A 1 201 ? -10.710 -11.851 8.631 1.00 90.50 201 VAL A O 1
ATOM 1641 N N . GLY A 1 202 ? -8.488 -12.111 8.863 1.00 88.44 202 GLY A N 1
ATOM 1642 C CA . GLY A 1 202 ? -8.439 -13.506 8.421 1.00 88.44 202 GLY A CA 1
ATOM 1643 C C . GLY A 1 202 ? -8.631 -13.714 6.917 1.00 88.44 202 GLY A C 1
ATOM 1644 O O . GLY A 1 202 ? -8.603 -14.854 6.464 1.00 88.44 202 GLY A O 1
ATOM 1645 N N . GLN A 1 203 ? -8.811 -12.645 6.138 1.00 90.31 203 GLN A N 1
ATOM 1646 C CA . GLN A 1 203 ? -8.926 -12.733 4.685 1.00 90.31 203 GLN A CA 1
ATOM 1647 C C . GLN A 1 203 ? -7.548 -12.924 4.038 1.00 90.31 203 GLN A C 1
ATOM 1649 O O . GLN A 1 203 ? -6.530 -12.427 4.533 1.00 90.31 203 GLN A O 1
ATOM 1654 N N . ILE A 1 204 ? -7.530 -13.624 2.903 1.00 92.62 204 ILE A N 1
ATOM 1655 C CA . ILE A 1 204 ? -6.342 -13.762 2.058 1.00 92.62 204 ILE A CA 1
ATOM 1656 C C . ILE A 1 204 ? -6.283 -12.561 1.120 1.00 92.62 204 ILE A C 1
ATOM 1658 O O . ILE A 1 204 ? -7.275 -12.205 0.481 1.00 92.62 204 ILE A O 1
ATOM 1662 N N . ILE A 1 205 ? -5.112 -11.946 1.023 1.00 93.81 205 ILE A N 1
ATOM 1663 C CA . ILE A 1 205 ? -4.841 -10.839 0.119 1.00 93.81 205 ILE A CA 1
ATOM 1664 C C . ILE A 1 205 ? -3.671 -11.145 -0.802 1.00 93.81 205 ILE A C 1
ATOM 1666 O O . ILE A 1 205 ? -2.749 -11.876 -0.452 1.00 93.81 205 ILE A O 1
ATOM 1670 N N . ILE A 1 206 ? -3.701 -10.518 -1.969 1.00 93.94 206 ILE A N 1
ATOM 1671 C CA . ILE A 1 206 ? -2.583 -10.421 -2.890 1.00 93.94 206 ILE A CA 1
ATOM 1672 C C . ILE A 1 206 ? -2.107 -8.972 -2.900 1.00 93.94 206 ILE A C 1
ATOM 1674 O O . ILE A 1 206 ? -2.849 -8.065 -3.295 1.00 93.94 206 ILE A O 1
ATOM 1678 N N . LEU A 1 207 ? -0.866 -8.782 -2.454 1.00 92.19 207 LEU A N 1
ATOM 1679 C CA . LEU A 1 207 ? -0.125 -7.530 -2.509 1.00 92.19 207 LEU A CA 1
ATOM 1680 C C . LEU A 1 207 ? 0.750 -7.532 -3.763 1.00 92.19 207 LEU A C 1
ATOM 1682 O O . LEU A 1 207 ? 1.701 -8.305 -3.863 1.00 92.19 207 LEU A O 1
ATOM 1686 N N . GLU A 1 208 ? 0.437 -6.652 -4.707 1.00 91.38 208 GLU A N 1
ATOM 1687 C CA . GLU A 1 208 ? 1.284 -6.360 -5.860 1.00 91.38 208 GLU A CA 1
ATOM 1688 C C . GLU A 1 208 ? 2.048 -5.065 -5.604 1.00 91.38 208 GLU A C 1
ATOM 1690 O O . GLU A 1 208 ? 1.449 -4.018 -5.336 1.00 91.38 208 GLU A O 1
ATOM 1695 N N . TYR A 1 209 ? 3.372 -5.130 -5.688 1.00 89.69 209 TYR A N 1
ATOM 1696 C CA . TYR A 1 209 ? 4.249 -4.015 -5.356 1.00 89.69 209 TYR A CA 1
ATOM 1697 C C . TYR A 1 209 ? 5.472 -3.956 -6.269 1.00 89.69 209 TYR A C 1
ATOM 1699 O O . TYR A 1 209 ? 5.892 -4.956 -6.847 1.00 89.69 209 TYR A O 1
ATOM 1707 N N . ILE A 1 210 ? 6.041 -2.763 -6.395 1.00 86.06 210 ILE A N 1
ATOM 1708 C CA . ILE A 1 210 ? 7.294 -2.508 -7.097 1.00 86.06 210 ILE A CA 1
ATOM 1709 C C . ILE A 1 210 ? 8.434 -2.792 -6.125 1.00 86.06 210 ILE A C 1
ATOM 1711 O O . ILE A 1 210 ? 8.514 -2.178 -5.059 1.00 86.06 210 ILE A O 1
ATOM 1715 N N . SER A 1 211 ? 9.295 -3.727 -6.513 1.00 81.69 211 SER A N 1
ATOM 1716 C CA . SER A 1 211 ? 10.492 -4.110 -5.774 1.00 81.69 211 SER A CA 1
ATOM 1717 C C . SER A 1 211 ? 11.703 -3.275 -6.203 1.00 81.69 211 SER A C 1
ATOM 1719 O O . SER A 1 211 ? 11.865 -2.988 -7.391 1.00 81.69 211 SER A O 1
ATOM 1721 N N . ASP A 1 212 ? 12.585 -2.937 -5.260 1.00 73.81 212 ASP A N 1
ATOM 1722 C CA . ASP A 1 212 ? 13.906 -2.350 -5.543 1.00 73.81 212 ASP A CA 1
ATOM 1723 C C . ASP A 1 212 ? 14.918 -3.370 -6.110 1.00 73.81 212 ASP A C 1
ATOM 1725 O O . ASP A 1 212 ? 16.010 -3.003 -6.546 1.00 73.81 212 ASP A O 1
ATOM 1729 N N . GLY A 1 213 ? 14.548 -4.658 -6.124 1.00 64.62 213 GLY A N 1
ATOM 1730 C CA . GLY A 1 213 ? 15.343 -5.758 -6.663 1.00 64.62 213 GLY A CA 1
ATOM 1731 C C . GLY A 1 213 ? 16.533 -6.189 -5.798 1.00 64.62 213 GLY A C 1
ATOM 1732 O O . GLY A 1 213 ? 17.293 -7.058 -6.223 1.00 64.62 213 GLY A O 1
ATOM 1733 N N . LEU A 1 214 ? 16.718 -5.636 -4.595 1.00 60.28 214 LEU A N 1
ATOM 1734 C CA . LEU A 1 214 ? 17.932 -5.843 -3.799 1.00 60.28 214 LEU A CA 1
ATOM 1735 C C . LEU A 1 214 ? 17.899 -7.121 -2.939 1.00 60.28 214 LEU A C 1
ATOM 1737 O O . LEU A 1 214 ? 18.948 -7.701 -2.659 1.00 60.28 214 LEU A O 1
ATOM 1741 N N . ALA A 1 215 ? 16.712 -7.582 -2.529 1.00 50.09 215 ALA A N 1
ATOM 1742 C CA . ALA A 1 215 ? 16.585 -8.525 -1.411 1.00 50.09 215 ALA A CA 1
ATOM 1743 C C . ALA A 1 215 ? 16.624 -10.035 -1.750 1.00 50.09 215 ALA A C 1
ATOM 1745 O O . ALA A 1 215 ? 16.814 -10.831 -0.834 1.00 50.09 215 ALA A O 1
ATOM 1746 N N . TYR A 1 216 ? 16.455 -10.470 -3.010 1.00 50.34 216 TYR A N 1
ATOM 1747 C CA . TYR A 1 216 ? 16.237 -11.907 -3.312 1.00 50.34 216 TYR A CA 1
ATOM 1748 C C . TYR A 1 216 ? 17.002 -12.493 -4.512 1.00 50.34 216 TYR A C 1
ATOM 1750 O O . TYR A 1 216 ? 16.759 -13.637 -4.895 1.00 50.34 216 TYR A O 1
ATOM 1758 N N . ASP A 1 217 ? 17.943 -11.763 -5.108 1.00 46.38 217 ASP A N 1
ATOM 1759 C CA . ASP A 1 217 ? 18.452 -12.109 -6.441 1.00 46.38 217 ASP A CA 1
ATOM 1760 C C . ASP A 1 217 ? 19.683 -13.041 -6.447 1.00 46.38 217 ASP A C 1
ATOM 1762 O O . ASP A 1 217 ? 20.766 -12.694 -6.918 1.00 46.38 217 ASP A O 1
ATOM 1766 N N . LEU A 1 218 ? 19.515 -14.253 -5.905 1.00 45.53 218 LEU A N 1
ATOM 1767 C CA . LEU A 1 218 ? 20.447 -15.376 -6.112 1.00 45.53 218 LEU A CA 1
ATOM 1768 C C . LEU A 1 218 ? 20.073 -16.254 -7.326 1.00 45.53 218 LEU A C 1
ATOM 1770 O O . LEU A 1 218 ? 20.864 -17.121 -7.689 1.00 45.53 218 LEU A O 1
ATOM 1774 N N . ASP A 1 219 ? 18.917 -16.031 -7.968 1.00 41.81 219 ASP A N 1
ATOM 1775 C CA . ASP A 1 219 ? 18.407 -16.871 -9.071 1.00 41.81 219 ASP A CA 1
ATOM 1776 C C . ASP A 1 219 ? 17.854 -16.062 -10.269 1.00 41.81 219 ASP A C 1
ATOM 1778 O O . ASP A 1 219 ? 16.848 -16.414 -10.893 1.00 41.81 219 ASP A O 1
ATOM 1782 N N . SER A 1 220 ? 18.508 -14.954 -10.632 1.00 42.22 220 SER A N 1
ATOM 1783 C CA . SER A 1 220 ? 18.199 -14.220 -11.865 1.00 42.22 220 SER A CA 1
ATOM 1784 C C . SER A 1 220 ? 18.734 -14.955 -13.099 1.00 42.22 220 SER A C 1
ATOM 1786 O O . SER A 1 220 ? 19.883 -14.808 -13.523 1.00 42.22 220 SER A O 1
ATOM 1788 N N . ARG A 1 221 ? 17.876 -15.755 -13.742 1.00 39.84 221 ARG A N 1
ATOM 1789 C CA . ARG A 1 221 ? 18.159 -16.324 -15.070 1.00 39.84 221 ARG A CA 1
ATOM 1790 C C . ARG A 1 221 ? 18.102 -15.216 -16.125 1.00 39.84 221 ARG A C 1
ATOM 1792 O O . ARG A 1 221 ? 17.034 -14.711 -16.459 1.00 39.84 221 ARG A O 1
ATOM 1799 N N . VAL A 1 222 ? 19.265 -14.876 -16.675 1.00 38.66 222 VAL A N 1
ATOM 1800 C CA . VAL A 1 222 ? 19.432 -13.913 -17.773 1.00 38.66 222 VAL A CA 1
ATOM 1801 C C . VAL A 1 222 ? 18.899 -14.514 -19.084 1.00 38.66 222 VAL A C 1
ATOM 1803 O O . VAL A 1 222 ? 19.465 -15.501 -19.565 1.00 38.66 222 VAL A O 1
ATOM 1806 N N . PRO A 1 223 ? 17.859 -13.946 -19.725 1.00 40.19 223 PRO A N 1
ATOM 1807 C CA . PRO A 1 223 ? 17.591 -14.241 -21.123 1.00 40.19 223 PRO A CA 1
ATOM 1808 C C . PRO A 1 223 ? 18.707 -13.616 -21.967 1.00 40.19 223 PRO A C 1
ATOM 1810 O O . PRO A 1 223 ? 18.911 -12.403 -21.971 1.00 40.19 223 PRO A O 1
ATOM 1813 N N . LYS A 1 224 ? 19.464 -14.479 -22.647 1.00 33.31 224 LYS A N 1
ATOM 1814 C CA . LYS A 1 224 ? 20.541 -14.108 -23.566 1.00 33.31 224 LYS A CA 1
ATOM 1815 C C . LYS A 1 224 ? 19.996 -13.124 -24.608 1.00 33.31 224 LYS A C 1
ATOM 1817 O O . LYS A 1 224 ? 19.054 -13.461 -25.323 1.00 33.31 224 LYS A O 1
ATOM 1822 N N . MET A 1 225 ? 20.573 -11.924 -24.677 1.00 44.44 225 MET A N 1
ATOM 1823 C CA . MET A 1 225 ? 20.251 -10.964 -25.732 1.00 44.44 225 MET A CA 1
ATOM 1824 C C . MET A 1 225 ? 20.639 -11.571 -27.084 1.00 44.44 225 MET A C 1
ATOM 1826 O O . MET A 1 225 ? 21.725 -12.140 -27.214 1.00 44.44 225 MET A O 1
ATOM 1830 N N . ALA A 1 226 ? 19.725 -11.511 -28.053 1.00 41.16 226 ALA A N 1
ATOM 1831 C CA . ALA A 1 226 ? 20.065 -11.772 -29.442 1.00 41.16 226 ALA A CA 1
ATOM 1832 C C . ALA A 1 226 ? 21.002 -10.648 -29.905 1.00 41.16 226 ALA A C 1
ATOM 1834 O O . ALA A 1 226 ? 20.664 -9.473 -29.759 1.00 41.16 226 ALA A O 1
ATOM 1835 N N . GLU A 1 227 ? 22.189 -11.048 -30.354 1.00 37.59 227 GLU A N 1
ATOM 1836 C CA . GLU A 1 227 ? 23.171 -10.209 -31.047 1.00 37.59 227 GLU A CA 1
ATOM 1837 C C . GLU A 1 227 ? 22.627 -9.729 -32.398 1.00 37.59 227 GLU A C 1
ATOM 1839 O O . GLU A 1 227 ? 21.945 -10.538 -33.075 1.00 37.59 227 GLU A O 1
#

Organism: NCBI:txid412755

Secondary structure (DSSP, 8-state):
---S--HHHHHHHHHHHHS-TT---S---HHHHHHHHHHHHHHHHHHHHHTEEEEEEEPPTTSEEEPPTTEEEEEEEEEEPTTS-EEEPEE-TTT----S--B-B-TTSPBPB-TTSPBPB---HHHHHHHT--HHHHHT---HHHHHHTTS-SSS-SSS--GGGSSSS-TT---TTT--SS-EEEEETTTTEEEE-GGGTT-EEEEEEEE-S-SS-S---PPPPP-

Foldseek 3Di:
DDPDCDPVNLVVVVCVVPNPPPDDDPDDDPVVVVVSVVVVVVVVVVVQVVQWDKDKDWQALQQKDFADPQFDWFDFKFFQDPVRDTHTAAACVVVAADDPFAFDADPVRHGDADPVRHGDHDDDPRLVCQLVDDLCVQLVVDDVVVVVVLVVPPDDPDDPDRVVPCDPPCVPPRPVVRNDDRWHWYQDPNRNMIGTGNSRHRIMMMTIGRGSPPDDPPDDDDDDDDD